Protein AF-A0A357WVB4-F1 (afdb_monomer)

Secondary structure (DSSP, 8-state):
---SS-TT----SSHHHHHHHHHHTTSPPHHHHTTT---HHHHHHHHHHHHHHHHHHHHHHH-GGGS-S--GGGHHHHHHHHHHT----GGGHHHHHHHHHHGGGGTEEEETTTTEEEETTSTTHHHHHHHHHHHHHHTT--HHHHGGGT-GGGGSSS----HHHHHTTS-HHHHHHHHHHHHHHHHTTPEEEEEETTEEEEEETTEEEEEEEETTEEEEEE--SSSSSPPTTHHHHHHHHHHTSTTHHHHHHHHHHHBPB--SSTTTS-GGG--EEEEEETTEEEEEESSS-EE-S--TT-------HHHHHHHHHHHHHHHHHHHHHHH-

Nearest PDB structures (foldseek):
  2jrb-assembly1_A  TM=5.621E-01  e=9.869E+00  Mus musculus
  7szc-assembly2_C  TM=2.388E-01  e=6.358E+00  Homo sapiens
  4kjs-assembly1_A  TM=2.125E-01  e=8.950E+00  Bacillus subtilis subsp. subtilis str. 168

Radius of gyration: 22.36 Å; Cα contacts (8 Å, |Δi|>4): 446; chains: 1; bounding box: 52×46×63 Å

Structure (mmCIF, N/CA/C/O backbone):
data_AF-A0A357WVB4-F1
#
_entry.id   AF-A0A357WVB4-F1
#
loop_
_atom_site.group_PDB
_atom_site.id
_atom_site.type_symbol
_atom_site.label_atom_id
_atom_site.label_alt_id
_atom_site.label_comp_id
_atom_site.label_asym_id
_atom_site.label_entity_id
_atom_site.label_seq_id
_atom_site.pdbx_PDB_ins_code
_atom_site.Cartn_x
_atom_site.Cartn_y
_atom_site.Cartn_z
_atom_site.occupancy
_atom_site.B_iso_or_equiv
_atom_site.auth_seq_id
_atom_site.auth_comp_id
_atom_site.auth_asym_id
_atom_site.auth_atom_id
_atom_site.pdbx_PDB_model_num
ATOM 1 N N . MET A 1 1 ? 6.178 -21.554 -13.253 1.00 38.31 1 MET A N 1
ATOM 2 C CA . MET A 1 1 ? 7.164 -20.483 -13.004 1.00 38.31 1 MET A CA 1
ATOM 3 C C . MET A 1 1 ? 7.342 -20.348 -11.505 1.00 38.31 1 MET A C 1
ATOM 5 O O . MET A 1 1 ? 6.345 -20.208 -10.808 1.00 38.31 1 MET A O 1
ATOM 9 N N . THR A 1 2 ? 8.568 -20.462 -10.999 1.00 44.03 2 THR A N 1
ATOM 10 C CA . THR A 1 2 ? 8.867 -20.201 -9.584 1.00 44.03 2 THR A CA 1
ATOM 11 C C . THR A 1 2 ? 8.584 -18.727 -9.305 1.00 44.03 2 THR A C 1
ATOM 13 O O . THR A 1 2 ? 9.116 -17.865 -9.999 1.00 44.03 2 THR A O 1
ATOM 16 N N . MET A 1 3 ? 7.707 -18.433 -8.345 1.00 62.19 3 MET A N 1
ATOM 17 C CA . MET A 1 3 ? 7.386 -17.059 -7.961 1.00 62.19 3 MET A CA 1
ATOM 18 C C . MET A 1 3 ? 8.634 -16.446 -7.314 1.00 62.19 3 MET A C 1
ATOM 20 O O . MET A 1 3 ? 8.988 -16.818 -6.198 1.00 62.19 3 MET A O 1
ATOM 24 N N . LEU A 1 4 ? 9.330 -15.560 -8.036 1.00 79.56 4 LEU A N 1
ATOM 25 C CA . LEU A 1 4 ? 10.614 -14.996 -7.601 1.00 79.56 4 LEU A CA 1
ATOM 26 C C . LEU A 1 4 ? 10.508 -14.279 -6.246 1.00 79.56 4 LEU A C 1
ATOM 28 O O . LEU A 1 4 ? 11.410 -14.362 -5.420 1.00 79.56 4 LEU A O 1
ATOM 32 N N . PHE A 1 5 ? 9.373 -13.624 -6.001 1.00 90.12 5 PHE A N 1
ATOM 33 C CA . PHE A 1 5 ? 9.084 -12.907 -4.764 1.00 90.12 5 PHE A CA 1
ATOM 34 C C . PHE A 1 5 ? 8.017 -13.648 -3.957 1.00 90.12 5 PHE A C 1
ATOM 36 O O . PHE A 1 5 ? 6.832 -13.340 -4.047 1.00 90.12 5 PHE A O 1
ATOM 43 N N . ASN A 1 6 ? 8.433 -14.650 -3.181 1.00 91.56 6 ASN A N 1
ATOM 44 C CA . ASN A 1 6 ? 7.537 -15.410 -2.309 1.00 91.56 6 ASN A CA 1
ATOM 45 C C . ASN A 1 6 ? 7.135 -14.571 -1.075 1.00 91.56 6 ASN A C 1
ATOM 47 O O . ASN A 1 6 ? 8.009 -14.310 -0.249 1.00 91.56 6 ASN A O 1
ATOM 51 N N . PRO A 1 7 ? 5.853 -14.207 -0.866 1.00 91.19 7 PRO A N 1
ATOM 52 C CA . PRO A 1 7 ? 5.424 -13.412 0.294 1.00 91.19 7 PRO A CA 1
ATOM 53 C C . PRO A 1 7 ? 5.718 -14.046 1.663 1.00 91.19 7 PRO A C 1
ATOM 55 O O . PRO A 1 7 ? 5.715 -13.346 2.672 1.00 91.19 7 PRO A O 1
ATOM 58 N N . ASN A 1 8 ? 5.989 -15.353 1.708 1.00 91.56 8 ASN A N 1
ATOM 59 C CA . ASN A 1 8 ? 6.340 -16.086 2.926 1.00 91.56 8 ASN A CA 1
ATOM 60 C C . ASN A 1 8 ? 7.850 -16.179 3.188 1.00 91.56 8 ASN A C 1
ATOM 62 O O . ASN A 1 8 ? 8.263 -16.845 4.135 1.00 91.56 8 ASN A O 1
ATOM 66 N N . GLN A 1 9 ? 8.691 -15.564 2.357 1.00 91.31 9 GLN A N 1
ATOM 67 C CA . GLN A 1 9 ? 10.134 -15.584 2.564 1.00 91.31 9 GLN A CA 1
ATOM 68 C C . GLN A 1 9 ? 10.530 -14.793 3.819 1.00 91.31 9 GLN A C 1
ATOM 70 O O . GLN A 1 9 ? 10.181 -13.623 3.973 1.00 91.31 9 GLN A O 1
ATOM 75 N N . THR A 1 10 ? 11.304 -15.430 4.697 1.00 88.62 10 THR A N 1
ATOM 76 C CA . THR A 1 10 ? 11.779 -14.844 5.963 1.00 88.62 10 THR A CA 1
ATOM 77 C C . THR A 1 10 ? 13.290 -14.644 6.018 1.00 88.62 10 THR A C 1
ATOM 79 O O . THR A 1 10 ? 13.768 -13.864 6.838 1.00 88.62 10 THR A O 1
ATOM 82 N N . GLU A 1 11 ? 14.043 -15.332 5.162 1.00 90.81 11 GLU A N 1
ATOM 83 C CA . GLU A 1 11 ? 15.504 -15.284 5.120 1.00 90.81 11 GLU A CA 1
ATOM 84 C C . GLU A 1 11 ? 15.983 -14.477 3.913 1.00 90.81 11 GLU A C 1
ATOM 86 O O . GLU A 1 11 ? 15.465 -14.623 2.804 1.00 90.81 11 GLU A O 1
ATOM 91 N N . PHE A 1 12 ? 16.977 -13.616 4.135 1.00 90.38 12 PHE A N 1
ATOM 92 C CA . PHE A 1 12 ? 17.549 -12.741 3.114 1.00 90.38 12 PHE A CA 1
ATOM 93 C C . PHE A 1 12 ? 19.063 -12.679 3.281 1.00 90.38 12 PHE A C 1
ATOM 95 O O . PHE A 1 12 ? 19.563 -12.594 4.403 1.00 90.38 12 PHE A O 1
ATOM 102 N N . THR A 1 13 ? 19.790 -12.671 2.166 1.00 91.44 13 THR A N 1
ATOM 103 C CA . THR A 1 13 ? 21.257 -12.556 2.160 1.00 91.44 13 THR A CA 1
ATOM 104 C C . THR A 1 13 ? 21.728 -11.153 2.542 1.00 91.44 13 THR A C 1
ATOM 106 O O . THR A 1 13 ? 22.848 -10.979 3.018 1.00 91.44 13 THR A O 1
ATOM 109 N N . SER A 1 14 ? 20.875 -10.140 2.358 1.00 89.56 14 SER A N 1
ATOM 110 C CA . SER A 1 14 ? 21.136 -8.755 2.743 1.00 89.56 14 SER A CA 1
ATOM 111 C C . SER A 1 14 ? 19.844 -7.952 2.931 1.00 89.56 14 SER A C 1
ATOM 113 O O . SER A 1 14 ? 18.767 -8.325 2.456 1.00 89.56 14 SER A O 1
ATOM 115 N N . ASP A 1 15 ? 19.956 -6.788 3.575 1.00 87.00 15 ASP A N 1
ATOM 116 C CA . ASP A 1 15 ? 18.853 -5.825 3.674 1.00 87.00 15 ASP A CA 1
ATOM 117 C C . ASP A 1 15 ? 1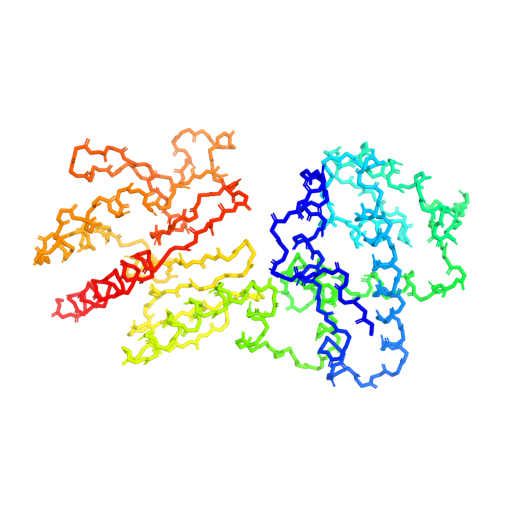8.405 -5.288 2.307 1.00 87.00 15 ASP A C 1
ATOM 119 O O . ASP A 1 15 ? 17.223 -4.992 2.118 1.00 87.00 15 ASP A O 1
ATOM 123 N N . VAL A 1 16 ? 19.331 -5.193 1.348 1.00 87.62 16 VAL A N 1
ATOM 124 C CA . VAL A 1 16 ? 19.041 -4.785 -0.032 1.00 87.62 16 VAL A CA 1
ATOM 125 C C . VAL A 1 16 ? 18.134 -5.816 -0.697 1.00 87.62 16 VAL A C 1
ATOM 127 O O . VAL A 1 16 ? 17.070 -5.448 -1.199 1.00 87.62 16 VAL A O 1
ATOM 130 N N . GLN A 1 17 ? 18.484 -7.105 -0.605 1.00 89.81 17 GLN A N 1
ATOM 131 C CA . GLN A 1 17 ? 17.659 -8.192 -1.137 1.00 89.81 17 GLN A CA 1
ATOM 132 C C . GLN A 1 17 ? 16.255 -8.181 -0.522 1.00 89.81 17 GLN A C 1
ATOM 134 O O . GLN A 1 17 ? 15.261 -8.266 -1.242 1.00 89.81 17 GLN A O 1
ATOM 139 N N . ARG A 1 18 ? 16.160 -7.996 0.802 1.00 88.44 18 ARG A N 1
ATOM 140 C CA . ARG A 1 18 ? 14.878 -7.878 1.512 1.00 88.44 18 ARG A CA 1
ATOM 141 C C . ARG A 1 18 ? 14.031 -6.709 1.003 1.00 88.44 18 ARG A C 1
ATOM 143 O O . ARG A 1 18 ? 12.820 -6.847 0.860 1.00 88.44 18 ARG A O 1
ATOM 150 N N . ILE A 1 19 ? 14.638 -5.550 0.749 1.00 86.94 19 ILE A N 1
ATOM 151 C CA . ILE A 1 19 ? 13.934 -4.365 0.232 1.00 86.94 19 ILE A CA 1
ATOM 152 C C . ILE A 1 19 ? 13.408 -4.614 -1.189 1.00 86.94 19 ILE A C 1
ATOM 154 O O . ILE A 1 19 ? 12.258 -4.276 -1.476 1.00 86.94 19 ILE A O 1
ATOM 158 N N . ILE A 1 20 ? 14.213 -5.241 -2.052 1.00 89.06 20 ILE A N 1
ATOM 159 C CA . ILE A 1 20 ? 13.812 -5.604 -3.420 1.00 89.06 20 ILE A CA 1
ATOM 160 C C . ILE A 1 20 ? 12.673 -6.618 -3.389 1.00 89.06 20 ILE A C 1
ATOM 162 O O . ILE A 1 20 ? 11.666 -6.411 -4.058 1.00 89.06 20 ILE A O 1
ATOM 166 N N . TRP A 1 21 ? 12.791 -7.656 -2.560 1.00 90.19 21 TRP A N 1
ATOM 167 C CA . TRP A 1 21 ? 11.723 -8.623 -2.325 1.00 90.19 21 TRP A CA 1
ATOM 168 C C . TRP A 1 21 ? 10.427 -7.949 -1.878 1.00 90.19 21 TRP A C 1
ATOM 170 O O . TRP A 1 21 ? 9.375 -8.197 -2.459 1.00 90.19 21 TRP A O 1
ATOM 180 N N . GLN A 1 22 ? 10.504 -7.047 -0.895 1.00 86.75 22 GLN A N 1
ATOM 181 C CA . GLN A 1 22 ? 9.335 -6.342 -0.376 1.00 86.75 22 GLN A CA 1
ATOM 182 C C . GLN A 1 22 ? 8.635 -5.530 -1.470 1.00 86.75 22 GLN A C 1
ATOM 184 O O . GLN A 1 22 ? 7.414 -5.446 -1.484 1.00 86.75 22 GLN A O 1
ATOM 189 N N . PHE A 1 23 ? 9.388 -4.925 -2.384 1.00 86.94 23 PHE A N 1
ATOM 190 C CA . PHE A 1 23 ? 8.812 -4.247 -3.541 1.00 86.94 23 PHE A CA 1
ATOM 191 C C . PHE A 1 23 ? 8.232 -5.235 -4.556 1.00 86.94 23 PHE A C 1
ATOM 193 O O . PHE A 1 23 ? 7.105 -5.058 -5.014 1.00 86.94 23 PHE A O 1
ATOM 200 N N . GLY A 1 24 ? 8.970 -6.302 -4.855 1.00 89.94 24 GLY A N 1
ATOM 201 C CA . GLY A 1 24 ? 8.581 -7.348 -5.791 1.00 89.94 24 GLY A CA 1
ATOM 202 C C . GLY A 1 24 ? 7.265 -8.036 -5.425 1.00 89.94 24 GLY A C 1
ATOM 203 O O . GLY A 1 24 ? 6.425 -8.242 -6.297 1.00 89.94 24 GLY A O 1
ATOM 204 N N . THR A 1 25 ? 7.012 -8.300 -4.137 1.00 90.19 25 THR A N 1
ATOM 205 C CA . THR A 1 25 ? 5.729 -8.873 -3.677 1.00 90.19 25 THR A CA 1
ATOM 206 C C . THR A 1 25 ? 4.533 -7.951 -3.924 1.00 90.19 25 THR A C 1
ATOM 208 O O . THR A 1 25 ? 3.396 -8.416 -3.949 1.00 90.19 25 THR A O 1
ATOM 211 N N . HIS A 1 26 ? 4.769 -6.647 -4.106 1.00 89.19 26 HIS A N 1
ATOM 212 C CA . HIS A 1 26 ? 3.733 -5.642 -4.346 1.00 89.19 26 HIS A CA 1
ATOM 213 C C . HIS A 1 26 ? 3.418 -5.422 -5.825 1.00 89.19 26 HIS A C 1
ATOM 215 O O . HIS A 1 26 ? 2.443 -4.720 -6.112 1.00 89.19 26 HIS A O 1
ATOM 221 N N . ILE A 1 27 ? 4.204 -6.008 -6.731 1.00 90.94 27 ILE A N 1
ATOM 222 C CA . ILE A 1 27 ? 3.935 -5.987 -8.165 1.00 90.94 27 ILE A CA 1
ATOM 223 C C . ILE A 1 27 ? 2.657 -6.781 -8.454 1.00 90.94 27 ILE A C 1
ATOM 225 O O . ILE A 1 27 ? 2.469 -7.900 -7.972 1.00 90.94 27 ILE A O 1
ATOM 229 N N . VAL A 1 28 ? 1.753 -6.192 -9.234 1.00 91.75 28 VAL A N 1
ATOM 230 C CA . VAL A 1 28 ? 0.501 -6.832 -9.641 1.00 91.75 28 VAL A CA 1
ATOM 231 C C . VAL A 1 28 ? 0.759 -7.696 -10.873 1.00 91.75 28 VAL A C 1
ATOM 233 O O . VAL A 1 28 ? 1.244 -7.169 -11.873 1.00 91.75 28 VAL A O 1
ATOM 236 N N . PRO A 1 29 ? 0.424 -8.998 -10.839 1.00 92.38 29 PRO A N 1
ATOM 237 C CA . PRO A 1 29 ? 0.573 -9.868 -11.999 1.00 92.38 29 PRO A CA 1
ATOM 238 C C . PRO A 1 29 ? -0.264 -9.389 -13.198 1.00 92.38 29 PRO A C 1
ATOM 240 O O . PRO A 1 29 ? -1.370 -8.874 -12.976 1.00 92.38 29 PRO A O 1
ATOM 243 N N . PRO A 1 30 ? 0.199 -9.586 -14.446 1.00 94.19 30 PRO A N 1
ATOM 244 C CA . PRO A 1 30 ? -0.513 -9.152 -15.647 1.00 94.19 30 PRO A CA 1
ATOM 245 C C . PRO A 1 30 ? -1.928 -9.715 -15.765 1.00 94.19 30 PRO A C 1
ATOM 247 O O . PRO A 1 30 ? -2.834 -9.015 -16.213 1.00 94.19 30 PRO A O 1
ATOM 250 N N . GLU A 1 31 ? -2.156 -10.942 -15.290 1.00 93.81 31 GLU A N 1
ATOM 251 C CA . GLU A 1 31 ? -3.475 -11.588 -15.306 1.00 93.81 31 GLU A CA 1
ATOM 252 C C . GLU A 1 31 ? -4.511 -10.799 -14.498 1.00 93.81 31 GLU A C 1
ATOM 254 O O . GLU A 1 31 ? -5.707 -10.884 -14.765 1.00 93.81 31 GLU A O 1
ATOM 259 N N . VAL A 1 32 ? -4.054 -10.017 -13.515 1.00 93.06 32 VAL A N 1
ATOM 260 C CA . VAL A 1 32 ? -4.895 -9.137 -12.701 1.00 93.06 32 VAL A CA 1
ATOM 261 C C . VAL A 1 32 ? -4.867 -7.709 -13.236 1.00 93.06 32 VAL A C 1
ATOM 263 O O . VAL A 1 32 ? -5.920 -7.091 -13.394 1.00 93.06 32 VAL A O 1
ATOM 266 N N . SER A 1 33 ? -3.678 -7.151 -13.480 1.00 93.75 33 SER A N 1
ATOM 267 C CA . SER A 1 33 ? -3.535 -5.734 -13.836 1.00 93.75 33 SER A CA 1
ATOM 268 C C . SER A 1 33 ? -4.059 -5.411 -15.237 1.00 93.75 33 SER A C 1
ATOM 270 O O . SER A 1 33 ? -4.462 -4.273 -15.480 1.00 93.75 33 SER A O 1
ATOM 272 N N . LEU A 1 34 ? -4.114 -6.402 -16.131 1.00 95.31 34 LEU A N 1
ATOM 273 C CA . LEU A 1 34 ? -4.630 -6.274 -17.495 1.00 95.31 34 LEU A CA 1
ATOM 274 C C . LEU A 1 34 ? -5.990 -6.949 -17.698 1.00 95.31 34 LEU A C 1
ATOM 276 O O . LEU A 1 34 ? -6.462 -6.987 -18.830 1.00 95.31 34 LEU A O 1
ATOM 280 N N . ALA A 1 35 ? -6.639 -7.478 -16.654 1.00 94.06 35 ALA A N 1
ATOM 281 C CA . ALA A 1 35 ? -7.890 -8.236 -16.795 1.00 94.06 35 ALA A CA 1
ATOM 282 C C . ALA A 1 35 ? -8.981 -7.471 -17.573 1.00 94.06 35 ALA A C 1
ATOM 284 O O . ALA A 1 35 ? -9.666 -8.055 -18.406 1.00 94.06 35 ALA A O 1
ATOM 285 N N . ASP A 1 36 ? -9.072 -6.157 -17.344 1.00 94.56 36 ASP A N 1
ATOM 286 C CA . ASP A 1 36 ? -10.081 -5.264 -17.930 1.00 94.56 36 ASP A CA 1
ATOM 287 C C . ASP A 1 36 ? -9.487 -4.267 -18.957 1.00 94.56 36 ASP A C 1
ATOM 289 O O . ASP A 1 36 ? -10.080 -3.221 -19.237 1.00 94.56 36 ASP A O 1
ATOM 293 N N . VAL A 1 37 ? -8.283 -4.535 -19.479 1.00 94.94 37 VAL A N 1
ATOM 294 C CA . VAL A 1 37 ? -7.648 -3.723 -20.535 1.00 94.94 37 VAL A CA 1
ATOM 295 C C . VAL A 1 37 ? -7.889 -4.406 -21.878 1.00 94.94 37 VAL A C 1
ATOM 297 O O . VAL A 1 37 ? -7.315 -5.459 -22.139 1.00 94.94 37 VAL A O 1
ATOM 300 N N . GLU A 1 38 ? -8.755 -3.827 -22.709 1.00 93.31 38 GLU A N 1
ATOM 301 C CA . GLU A 1 38 ? -9.223 -4.455 -23.956 1.00 93.31 38 GLU A CA 1
ATOM 302 C C . GLU A 1 38 ? -8.274 -4.235 -25.144 1.00 93.31 38 GLU A C 1
ATOM 304 O O . GLU A 1 38 ? -8.093 -5.135 -25.955 1.00 93.31 38 GLU A O 1
ATOM 309 N N . ASP A 1 39 ? -7.660 -3.055 -25.241 1.00 96.06 39 ASP A N 1
ATOM 310 C CA . ASP A 1 39 ? -6.826 -2.658 -26.380 1.00 96.06 39 ASP A CA 1
ATOM 311 C C . ASP A 1 39 ? -5.516 -3.462 -26.446 1.00 96.06 39 ASP A C 1
ATOM 313 O O . ASP A 1 39 ? -4.688 -3.377 -25.538 1.00 96.06 39 ASP A O 1
ATOM 317 N N . GLU A 1 40 ? -5.329 -4.243 -27.513 1.00 96.81 40 GLU A N 1
ATOM 318 C CA . GLU A 1 40 ? -4.207 -5.183 -27.657 1.00 96.81 40 GLU A CA 1
ATOM 319 C C . GLU A 1 40 ? -2.841 -4.491 -27.652 1.00 96.81 40 GLU A C 1
ATOM 321 O O . GLU A 1 40 ? -1.917 -4.973 -26.999 1.00 96.81 40 GLU A O 1
ATOM 326 N N . GLU A 1 41 ? -2.721 -3.337 -28.310 1.00 97.31 41 GLU A N 1
ATOM 327 C CA . GLU A 1 41 ? -1.477 -2.564 -28.328 1.00 97.31 41 GLU A CA 1
ATOM 328 C C . GLU A 1 41 ? -1.136 -2.034 -26.929 1.00 97.31 41 GLU A C 1
ATOM 330 O O . GLU A 1 41 ? -0.001 -2.154 -26.465 1.00 97.31 41 GLU A O 1
ATOM 335 N N . THR A 1 42 ? -2.138 -1.537 -26.198 1.00 97.44 42 THR A N 1
ATOM 336 C CA . THR A 1 42 ? -1.969 -1.119 -24.804 1.00 97.44 42 THR A CA 1
ATOM 337 C C . THR A 1 42 ? -1.567 -2.276 -23.905 1.00 97.44 42 THR A C 1
ATOM 339 O O . THR A 1 42 ? -0.706 -2.103 -23.037 1.00 97.44 42 THR A O 1
ATOM 342 N N . ARG A 1 43 ? -2.165 -3.459 -24.090 1.00 97.88 43 ARG A N 1
ATOM 343 C CA . ARG A 1 43 ? -1.778 -4.664 -23.344 1.00 97.88 43 ARG A CA 1
ATOM 344 C C . ARG A 1 43 ? -0.321 -5.020 -23.613 1.00 97.88 43 ARG A C 1
ATOM 346 O O . ARG A 1 43 ? 0.409 -5.252 -22.654 1.00 97.88 43 ARG A O 1
ATOM 353 N N . GLU A 1 44 ? 0.099 -5.006 -24.874 1.00 98.19 44 GLU A N 1
ATOM 354 C CA . GLU A 1 44 ? 1.481 -5.280 -25.278 1.00 98.19 44 GLU A CA 1
ATOM 355 C C . GLU A 1 44 ? 2.455 -4.255 -24.681 1.00 98.19 44 GLU A C 1
ATOM 357 O O . GLU A 1 44 ? 3.437 -4.628 -24.040 1.00 98.19 44 GLU A O 1
ATOM 362 N N . GLY A 1 45 ? 2.141 -2.959 -24.764 1.00 97.69 45 GLY A N 1
ATOM 363 C CA . GLY A 1 45 ? 2.941 -1.907 -24.135 1.00 97.69 45 GLY A CA 1
ATOM 364 C C . GLY A 1 45 ? 3.081 -2.097 -22.620 1.00 97.69 45 GLY A C 1
ATOM 365 O O . GLY A 1 45 ? 4.173 -1.959 -22.067 1.00 97.69 45 GLY A O 1
ATOM 366 N N . CYS A 1 46 ? 2.001 -2.484 -21.937 1.00 97.06 46 CYS A N 1
ATOM 367 C CA . CYS A 1 46 ? 2.036 -2.793 -20.507 1.00 97.06 46 CYS A CA 1
ATOM 368 C C . CYS A 1 46 ? 2.851 -4.056 -20.191 1.00 97.06 46 CYS A C 1
ATOM 370 O O . CYS A 1 46 ? 3.587 -4.066 -19.203 1.00 97.06 46 CYS A O 1
ATOM 372 N N . MET A 1 47 ? 2.757 -5.097 -21.023 1.00 97.88 47 MET A N 1
ATOM 373 C CA . MET A 1 47 ? 3.563 -6.313 -20.885 1.00 97.88 47 MET A CA 1
ATOM 374 C C . MET A 1 47 ? 5.056 -6.0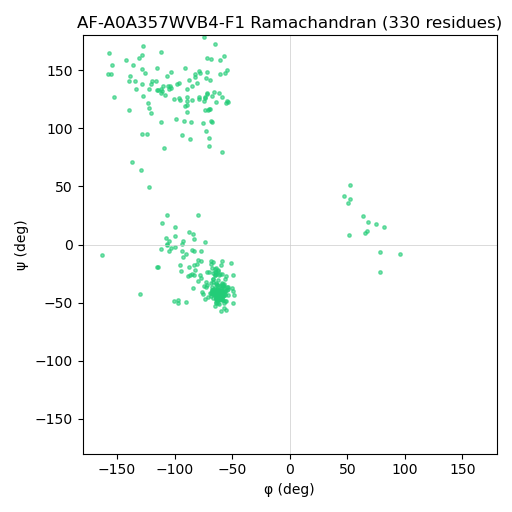15 -21.026 1.00 97.88 47 MET A C 1
ATOM 376 O O . MET A 1 47 ? 5.834 -6.432 -20.175 1.00 97.88 47 MET A O 1
ATOM 380 N N . GLN A 1 48 ? 5.457 -5.191 -21.995 1.00 97.81 48 GLN A N 1
ATOM 381 C CA . GLN A 1 48 ? 6.858 -4.783 -22.143 1.00 97.81 48 GLN A CA 1
ATOM 382 C C . GLN A 1 48 ? 7.376 -3.994 -20.929 1.00 97.81 48 GLN A C 1
ATOM 384 O O . GLN A 1 48 ? 8.505 -4.207 -20.483 1.00 97.81 48 GLN A O 1
ATOM 389 N N . ILE A 1 49 ? 6.548 -3.115 -20.342 1.00 96.31 49 ILE A N 1
ATOM 390 C CA . ILE A 1 49 ? 6.879 -2.433 -19.077 1.00 96.31 49 ILE A CA 1
ATOM 391 C C . ILE A 1 49 ? 7.060 -3.447 -17.948 1.00 96.31 49 ILE A C 1
ATOM 393 O O . ILE A 1 49 ? 8.011 -3.332 -17.165 1.00 96.31 49 ILE A O 1
ATOM 397 N N . TYR A 1 50 ? 6.144 -4.412 -17.851 1.00 95.69 50 TYR A N 1
ATOM 398 C CA . TYR A 1 50 ? 6.176 -5.460 -16.841 1.00 95.69 50 TYR A CA 1
ATOM 399 C C . TYR A 1 50 ? 7.452 -6.291 -16.942 1.00 95.69 50 TYR A C 1
ATOM 401 O O . TYR A 1 50 ? 8.228 -6.326 -15.987 1.00 95.69 50 TYR A O 1
ATOM 409 N N . ASP A 1 51 ? 7.704 -6.882 -18.107 1.00 96.00 51 ASP A N 1
ATOM 410 C CA . ASP A 1 51 ? 8.821 -7.791 -18.347 1.00 96.00 51 ASP A CA 1
ATOM 411 C C . ASP A 1 51 ? 10.162 -7.086 -18.138 1.00 96.00 51 ASP A C 1
ATOM 413 O O . ASP A 1 51 ? 11.002 -7.573 -17.380 1.00 96.00 51 ASP A O 1
ATOM 417 N N . CYS A 1 52 ? 10.327 -5.878 -18.692 1.00 96.31 52 CYS A N 1
ATOM 418 C CA . CYS A 1 52 ? 11.536 -5.084 -18.488 1.00 96.31 52 CYS A CA 1
ATOM 419 C C . CYS A 1 52 ? 11.770 -4.756 -17.007 1.00 96.31 52 CYS A C 1
ATOM 421 O O . CYS A 1 52 ? 12.900 -4.824 -16.518 1.00 96.31 52 CYS A O 1
ATOM 423 N N . THR A 1 53 ? 10.718 -4.372 -16.277 1.00 93.69 53 THR A N 1
ATOM 424 C CA . THR A 1 53 ? 10.851 -4.040 -14.853 1.00 93.69 53 THR A CA 1
ATOM 425 C C . THR A 1 53 ? 11.173 -5.288 -14.035 1.00 93.69 53 THR A C 1
ATOM 427 O O . THR A 1 53 ? 12.031 -5.234 -13.154 1.00 93.69 53 THR A O 1
ATOM 430 N N . MET A 1 54 ? 10.521 -6.414 -14.327 1.00 93.50 54 MET A N 1
ATOM 431 C CA . MET A 1 54 ? 10.740 -7.682 -13.632 1.00 93.50 54 MET A CA 1
ATOM 432 C C . MET A 1 54 ? 12.128 -8.262 -13.899 1.00 93.50 54 MET A C 1
ATOM 434 O O . MET A 1 54 ? 12.731 -8.791 -12.970 1.00 93.50 54 MET A O 1
ATOM 438 N N . GLU A 1 55 ? 12.667 -8.112 -15.110 1.00 94.38 55 GLU A N 1
ATOM 439 C CA . GLU A 1 55 ? 14.043 -8.493 -15.449 1.00 94.38 55 GLU A CA 1
ATOM 440 C C . GLU A 1 55 ? 15.062 -7.718 -14.605 1.00 94.38 55 GLU A C 1
ATOM 442 O O . GLU A 1 55 ? 15.940 -8.319 -13.985 1.00 94.38 55 GLU A O 1
ATOM 447 N N . ILE A 1 56 ? 14.890 -6.396 -14.491 1.00 93.62 56 ILE A N 1
ATOM 448 C CA . ILE A 1 56 ? 15.750 -5.549 -13.652 1.00 93.62 56 ILE A CA 1
ATOM 449 C C . ILE A 1 56 ? 15.615 -5.932 -12.176 1.00 93.62 56 ILE A C 1
ATOM 451 O O . ILE A 1 56 ? 16.617 -6.091 -11.483 1.00 93.62 56 ILE A O 1
ATOM 455 N N . LEU A 1 57 ? 14.388 -6.100 -11.672 1.00 92.25 57 LEU A N 1
ATOM 456 C CA . LEU A 1 57 ? 14.167 -6.492 -10.277 1.00 92.25 57 LEU A CA 1
ATOM 457 C C . LEU A 1 57 ? 14.734 -7.879 -9.969 1.00 92.25 57 LEU A C 1
ATOM 459 O O . LEU A 1 57 ? 15.208 -8.100 -8.855 1.00 92.25 57 LEU A O 1
ATOM 463 N N . ALA A 1 58 ? 14.686 -8.801 -10.929 1.00 93.19 58 ALA A N 1
ATOM 464 C CA . ALA A 1 58 ? 15.241 -10.133 -10.771 1.00 93.19 58 ALA A CA 1
ATOM 465 C C . ALA A 1 58 ? 16.764 -10.114 -10.689 1.00 93.19 58 ALA A C 1
ATOM 467 O O . ALA A 1 58 ? 17.328 -10.744 -9.795 1.00 93.19 58 ALA A O 1
ATOM 468 N N . ASP A 1 59 ? 17.416 -9.343 -11.558 1.00 93.12 59 ASP A N 1
ATOM 469 C CA . ASP A 1 59 ? 18.859 -9.117 -11.485 1.00 93.12 59 ASP A CA 1
ATOM 470 C C . ASP A 1 59 ? 19.249 -8.479 -10.143 1.00 93.12 59 ASP A C 1
ATOM 472 O O . ASP A 1 59 ? 20.104 -9.002 -9.430 1.00 93.12 59 ASP A O 1
ATOM 476 N N . MET A 1 60 ? 18.524 -7.436 -9.720 1.00 91.75 60 MET A N 1
ATOM 477 C CA . MET A 1 60 ? 18.722 -6.800 -8.413 1.00 91.75 60 MET A CA 1
ATOM 478 C C . MET A 1 60 ? 18.592 -7.778 -7.244 1.00 91.75 60 MET A C 1
ATOM 480 O O . MET A 1 60 ? 19.363 -7.713 -6.286 1.00 91.75 60 MET A O 1
ATOM 484 N N . TYR A 1 61 ? 17.598 -8.662 -7.293 1.00 91.88 61 TYR A N 1
ATOM 485 C CA . TYR A 1 61 ? 17.324 -9.622 -6.229 1.00 91.88 61 TYR A CA 1
ATOM 486 C C . TYR A 1 61 ? 18.371 -10.744 -6.148 1.00 91.88 61 TYR A C 1
ATOM 488 O O . TYR A 1 61 ? 18.689 -11.204 -5.045 1.00 91.88 61 TYR A O 1
ATOM 496 N N . ASN A 1 62 ? 18.900 -11.172 -7.297 1.00 92.56 62 ASN A N 1
ATOM 497 C CA . ASN A 1 62 ? 19.898 -12.239 -7.400 1.00 92.56 62 ASN A CA 1
ATOM 498 C C . ASN A 1 62 ? 21.331 -11.746 -7.161 1.00 92.56 62 ASN A C 1
ATOM 500 O O . ASN A 1 62 ? 22.154 -12.527 -6.688 1.00 92.56 62 ASN A O 1
ATOM 504 N N . HIS A 1 63 ? 21.601 -10.466 -7.427 1.00 91.44 63 HIS A N 1
ATOM 505 C CA . HIS A 1 63 ? 22.913 -9.829 -7.270 1.00 91.44 63 HIS A CA 1
ATOM 506 C C . HIS A 1 63 ? 22.865 -8.616 -6.324 1.00 91.44 63 HIS A C 1
ATOM 508 O O . HIS A 1 63 ? 23.328 -7.529 -6.682 1.00 91.44 63 HIS A O 1
ATOM 514 N N . PRO A 1 64 ? 22.275 -8.731 -5.115 1.00 89.94 64 PRO A N 1
ATOM 515 C CA . PRO A 1 64 ? 22.009 -7.585 -4.247 1.00 89.94 64 PRO A CA 1
ATOM 516 C C . PRO A 1 64 ? 23.279 -6.852 -3.794 1.00 89.94 64 PRO A C 1
ATOM 518 O O . PRO A 1 64 ? 23.196 -5.686 -3.431 1.00 89.94 64 PRO A O 1
ATOM 521 N N . GLU A 1 65 ? 24.445 -7.497 -3.817 1.00 89.81 65 GLU A N 1
ATOM 522 C CA . GLU A 1 65 ? 25.761 -6.905 -3.551 1.00 89.81 65 GLU A CA 1
ATOM 523 C C . GLU A 1 65 ? 26.179 -5.856 -4.584 1.00 89.81 65 GLU A C 1
ATOM 525 O O . GLU A 1 65 ? 26.945 -4.941 -4.269 1.00 89.81 65 GLU A O 1
ATOM 530 N N . GLU A 1 66 ? 25.663 -5.961 -5.809 1.00 87.69 66 GLU A N 1
ATOM 531 C CA . GLU A 1 66 ? 25.934 -4.986 -6.856 1.00 87.69 66 GLU A CA 1
ATOM 532 C C . GLU A 1 66 ? 25.118 -3.707 -6.668 1.00 87.69 66 GLU A C 1
ATOM 534 O O . GLU A 1 66 ? 25.450 -2.685 -7.268 1.00 87.69 66 GLU A O 1
ATOM 539 N N . TYR A 1 67 ? 24.091 -3.728 -5.817 1.00 83.75 67 TYR A N 1
ATOM 540 C CA . TYR A 1 67 ? 23.169 -2.626 -5.579 1.00 83.75 67 TYR A CA 1
ATOM 541 C C . TYR A 1 67 ? 23.320 -2.122 -4.134 1.00 83.75 67 TYR A C 1
ATOM 543 O O . TYR A 1 67 ? 23.340 -2.891 -3.181 1.00 83.75 67 TYR A O 1
ATOM 551 N N . LYS A 1 68 ? 23.420 -0.807 -3.908 1.00 72.50 68 LYS A N 1
ATOM 552 C CA . LYS A 1 68 ? 23.367 -0.262 -2.531 1.00 72.50 68 LYS A CA 1
ATOM 553 C C . LYS A 1 68 ? 21.923 -0.301 -2.009 1.00 72.50 68 LYS A C 1
ATOM 555 O O . LYS A 1 68 ? 21.014 -0.683 -2.744 1.00 72.50 68 LYS A O 1
ATOM 560 N N . GLU A 1 69 ? 21.687 0.134 -0.760 1.00 63.53 69 GLU A N 1
ATOM 561 C CA . GLU A 1 69 ? 20.335 0.403 -0.225 1.00 63.53 69 GLU A CA 1
ATOM 562 C C . GLU A 1 69 ? 19.635 1.474 -1.085 1.00 63.53 69 GLU A C 1
ATOM 564 O O . GLU A 1 69 ? 19.618 2.671 -0.788 1.00 63.53 69 GLU A O 1
ATOM 569 N N . HIS A 1 70 ? 19.102 1.045 -2.219 1.00 63.19 70 HIS A N 1
ATOM 570 C CA . HIS A 1 70 ? 18.493 1.884 -3.224 1.00 63.19 70 HIS A CA 1
ATOM 571 C C . HIS A 1 70 ? 16.984 1.697 -3.154 1.00 63.19 70 HIS A C 1
ATOM 573 O O . HIS A 1 70 ? 16.499 0.596 -2.885 1.00 63.19 70 HIS A O 1
ATOM 579 N N . PRO A 1 71 ? 16.200 2.754 -3.397 1.00 59.47 71 PRO A N 1
ATOM 580 C CA . PRO A 1 71 ? 14.766 2.600 -3.499 1.00 59.47 71 PRO A CA 1
ATOM 581 C C . PRO A 1 71 ? 14.461 1.838 -4.794 1.00 59.47 71 PRO A C 1
ATOM 583 O O . PRO A 1 71 ? 14.281 2.449 -5.841 1.00 59.47 71 PRO A O 1
ATOM 586 N N . CYS A 1 72 ? 14.372 0.509 -4.721 1.00 59.41 72 CYS A N 1
ATOM 587 C CA . CYS A 1 72 ? 13.759 -0.349 -5.745 1.00 59.41 72 CYS A CA 1
ATOM 588 C C . CYS A 1 72 ? 12.365 0.172 -6.161 1.00 59.41 72 CYS A C 1
ATOM 590 O O . CYS A 1 72 ? 11.972 0.055 -7.315 1.00 59.41 72 CYS A O 1
ATOM 592 N N . TRP A 1 73 ? 11.697 0.898 -5.255 1.00 61.50 73 TRP A N 1
ATOM 593 C CA . TRP A 1 73 ? 10.509 1.730 -5.481 1.00 61.50 73 TRP A CA 1
ATOM 594 C C . TRP A 1 73 ? 10.622 2.737 -6.639 1.00 61.50 73 TRP A C 1
ATOM 596 O O . TRP A 1 73 ? 9.608 3.285 -7.066 1.00 61.50 73 TRP A O 1
ATOM 606 N N . SER A 1 74 ? 11.833 3.011 -7.127 1.00 74.19 74 SER A N 1
ATOM 607 C CA . SER A 1 74 ? 12.107 3.962 -8.199 1.00 74.19 74 SER A CA 1
ATOM 608 C C . SER A 1 74 ? 12.397 3.311 -9.551 1.00 74.19 74 SER A C 1
ATOM 610 O O . SER A 1 74 ? 12.565 4.078 -10.489 1.00 74.19 74 SER A O 1
ATOM 612 N N . VAL A 1 75 ? 12.460 1.975 -9.702 1.00 88.25 75 VAL A N 1
ATOM 613 C CA . VAL A 1 75 ? 12.857 1.341 -10.987 1.00 88.25 75 VAL A CA 1
ATOM 614 C C . VAL A 1 75 ? 11.982 1.829 -12.137 1.00 88.25 75 VAL A C 1
ATOM 616 O O . VAL A 1 75 ? 12.497 2.447 -13.063 1.00 88.25 75 VAL A O 1
ATOM 619 N N . GLY A 1 76 ? 10.657 1.679 -12.036 1.00 87.62 76 GLY A N 1
ATOM 620 C CA . GLY A 1 76 ? 9.748 2.203 -13.059 1.00 87.62 76 GLY A CA 1
ATOM 621 C C . GLY A 1 76 ? 9.901 3.716 -13.256 1.00 87.62 76 GLY A C 1
ATOM 622 O O . GLY A 1 76 ? 9.790 4.220 -14.367 1.00 87.62 76 GLY A O 1
ATOM 623 N N . GLY A 1 77 ? 10.183 4.464 -12.180 1.00 88.62 77 GLY A N 1
ATOM 624 C CA . GLY A 1 77 ? 10.274 5.926 -12.235 1.00 88.62 77 GLY A CA 1
ATOM 625 C C . GLY A 1 77 ? 11.538 6.375 -12.952 1.00 88.62 77 GLY A C 1
ATOM 626 O O . GLY A 1 77 ? 11.522 7.341 -13.703 1.00 88.62 77 GLY A O 1
ATOM 627 N N . TYR A 1 78 ? 12.630 5.648 -12.752 1.00 91.56 78 TYR A N 1
ATOM 628 C CA . TYR A 1 78 ? 13.889 5.864 -13.440 1.00 91.56 78 TYR A CA 1
ATOM 629 C C . TYR A 1 78 ? 13.841 5.378 -14.882 1.00 91.56 78 TYR A C 1
ATOM 631 O O . TYR A 1 78 ? 14.381 6.073 -15.733 1.00 91.56 78 TYR A O 1
ATOM 639 N N . LEU A 1 79 ? 13.143 4.277 -15.176 1.00 93.88 79 LEU A N 1
ATOM 640 C CA . LEU A 1 79 ? 12.847 3.889 -16.556 1.00 93.88 79 LEU A CA 1
ATOM 641 C C . LEU A 1 79 ? 12.075 4.995 -17.274 1.00 93.88 79 LEU A C 1
ATOM 643 O O . LEU A 1 79 ? 12.495 5.419 -18.344 1.00 93.88 79 LEU A O 1
ATOM 647 N N . LEU A 1 80 ? 11.021 5.537 -16.654 1.00 93.50 80 LEU A N 1
ATOM 648 C CA . LEU A 1 80 ? 10.277 6.672 -17.203 1.00 93.50 80 LEU A CA 1
ATOM 649 C C . LEU A 1 80 ? 11.190 7.871 -17.483 1.00 93.50 80 LEU A C 1
ATOM 651 O O . LEU A 1 80 ? 11.136 8.429 -18.575 1.00 93.50 80 LEU A O 1
ATOM 655 N N . LEU A 1 81 ? 12.044 8.267 -16.533 1.00 93.81 81 LEU A N 1
ATOM 656 C CA . LEU A 1 81 ? 12.995 9.361 -16.761 1.00 93.81 81 LEU A CA 1
ATOM 657 C C . LEU A 1 81 ? 13.973 9.041 -17.903 1.00 93.81 81 LEU A C 1
ATOM 659 O O . LEU A 1 81 ? 14.255 9.922 -18.709 1.00 93.81 81 LEU A O 1
ATOM 663 N N . ALA A 1 82 ? 14.452 7.800 -18.002 1.00 95.44 82 ALA A N 1
ATOM 664 C CA . ALA A 1 82 ? 15.410 7.387 -19.021 1.00 95.44 82 ALA A CA 1
ATOM 665 C C . ALA A 1 82 ? 14.797 7.441 -20.429 1.00 95.44 82 ALA A C 1
ATOM 667 O O . ALA A 1 82 ? 15.405 8.012 -21.333 1.00 95.44 82 ALA A O 1
ATOM 668 N N . VAL A 1 83 ? 13.576 6.925 -20.603 1.00 96.00 83 VAL A N 1
ATOM 669 C CA . VAL A 1 83 ? 12.895 6.892 -21.912 1.00 96.00 83 VAL A CA 1
ATOM 670 C C . VAL A 1 83 ? 12.247 8.224 -22.307 1.00 96.00 83 VAL A C 1
ATOM 672 O O . VAL A 1 83 ? 11.882 8.410 -23.461 1.00 96.00 83 VAL A O 1
ATOM 675 N N . SER A 1 84 ? 12.109 9.167 -21.368 1.00 93.88 84 SER A N 1
ATOM 676 C CA . SER A 1 84 ? 11.566 10.514 -21.629 1.00 93.88 84 SER A CA 1
ATOM 677 C C . SER A 1 84 ? 12.620 11.625 -21.658 1.00 93.88 84 SER A C 1
ATOM 679 O O . SER A 1 84 ? 12.284 12.779 -21.919 1.00 93.88 84 SER A O 1
ATOM 681 N N . GLY A 1 85 ? 13.885 11.320 -21.345 1.00 91.31 85 GLY A N 1
ATOM 682 C CA . GLY A 1 85 ? 14.931 12.337 -21.161 1.00 91.31 85 GLY A CA 1
ATOM 683 C C . GLY A 1 85 ? 14.714 13.214 -19.915 1.00 91.31 85 GLY A C 1
ATOM 684 O O . GLY A 1 85 ? 15.246 14.323 -19.807 1.00 91.31 85 GLY A O 1
ATOM 685 N N . GLY A 1 86 ? 13.904 12.739 -18.965 1.00 90.06 86 GLY A N 1
ATOM 686 C CA . GLY A 1 86 ? 13.578 13.430 -17.725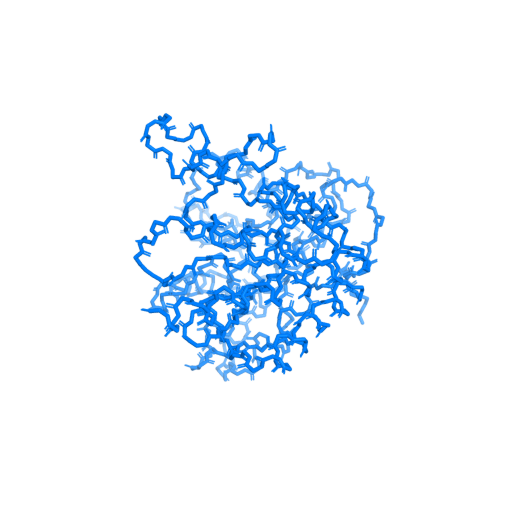 1.00 90.06 86 GLY A CA 1
ATOM 687 C C . GLY A 1 86 ? 14.764 13.535 -16.759 1.00 90.06 86 GLY A C 1
ATOM 688 O O . GLY A 1 86 ? 15.727 12.768 -16.801 1.00 90.06 86 GLY A O 1
ATOM 689 N N . LYS A 1 87 ? 14.681 14.489 -15.823 1.00 90.25 87 LYS A N 1
ATOM 690 C CA . LYS A 1 87 ? 15.700 14.692 -14.779 1.00 90.25 87 LYS A CA 1
ATOM 691 C C . LYS A 1 87 ? 15.167 14.302 -13.401 1.00 90.25 87 LYS A C 1
ATOM 693 O O . LYS A 1 87 ? 14.055 14.696 -13.045 1.00 90.25 87 LYS A O 1
ATOM 698 N N . PRO A 1 88 ? 15.957 13.590 -12.579 1.00 90.12 88 PRO A N 1
ATOM 699 C CA . PRO A 1 88 ? 15.545 13.239 -11.231 1.00 90.12 88 PRO A CA 1
ATOM 700 C C . PRO A 1 88 ? 15.555 14.472 -10.319 1.00 90.12 88 PRO A C 1
ATOM 702 O O . PRO A 1 88 ? 16.272 15.450 -10.544 1.00 90.12 88 PRO A O 1
ATOM 705 N N . MET A 1 89 ? 14.831 14.394 -9.201 1.00 87.06 89 MET A N 1
ATOM 706 C CA . MET A 1 89 ? 15.039 15.333 -8.091 1.00 87.06 89 MET A CA 1
ATOM 707 C C . MET A 1 89 ? 16.507 15.307 -7.632 1.00 87.06 89 MET A C 1
ATOM 709 O O . MET A 1 89 ? 17.118 14.241 -7.593 1.00 87.06 89 MET A O 1
ATOM 713 N N . LYS A 1 90 ? 17.049 16.441 -7.161 1.00 87.81 90 LYS A N 1
ATOM 714 C CA . LYS A 1 90 ? 18.459 16.559 -6.722 1.00 87.81 90 LYS A CA 1
ATOM 715 C C . LYS A 1 90 ? 18.908 15.449 -5.760 1.00 87.81 90 LYS A C 1
ATOM 717 O O . LYS A 1 90 ? 19.999 14.921 -5.905 1.00 87.81 90 LYS A O 1
ATOM 722 N N . LYS A 1 91 ? 18.058 15.047 -4.809 1.00 85.69 91 LYS A N 1
ATOM 723 C CA . LYS A 1 91 ? 18.366 13.971 -3.844 1.00 85.69 91 LYS A CA 1
ATOM 724 C C . LYS A 1 91 ? 18.501 12.569 -4.471 1.00 85.69 91 LYS A C 1
ATOM 726 O O . LYS A 1 91 ? 18.995 11.665 -3.814 1.00 85.69 91 LYS A O 1
ATOM 731 N N . HIS A 1 92 ? 18.046 12.391 -5.710 1.00 86.81 92 HIS A N 1
ATOM 732 C CA . HIS A 1 92 ? 18.112 11.145 -6.474 1.00 86.81 92 HIS A CA 1
ATOM 733 C C . HIS A 1 92 ? 19.171 11.185 -7.588 1.00 86.81 92 HIS A C 1
ATOM 735 O O . HIS A 1 92 ? 19.314 10.183 -8.277 1.00 86.81 92 HIS A O 1
ATOM 741 N N . SER A 1 93 ? 19.908 12.287 -7.790 1.00 89.44 93 SER A N 1
ATOM 742 C CA . SER A 1 93 ? 20.797 12.440 -8.957 1.00 89.44 93 SER A CA 1
ATOM 743 C C . SER A 1 93 ? 21.906 11.389 -9.019 1.00 89.44 93 SER A C 1
ATOM 745 O O . SER A 1 93 ? 22.110 10.784 -10.064 1.00 89.44 93 SER A O 1
ATOM 747 N N . VAL A 1 94 ? 22.581 11.136 -7.894 1.00 88.69 94 VAL A N 1
ATOM 748 C CA . VAL A 1 94 ? 23.666 10.143 -7.804 1.00 88.69 94 VAL A CA 1
ATOM 749 C C . VAL A 1 94 ? 23.137 8.732 -8.057 1.00 88.69 94 VAL A C 1
ATOM 751 O O . VAL A 1 94 ? 23.748 7.964 -8.787 1.00 88.69 94 VAL A O 1
ATOM 754 N N . ILE A 1 95 ? 21.977 8.407 -7.483 1.00 87.12 95 ILE A N 1
ATOM 755 C CA . ILE A 1 95 ? 21.361 7.080 -7.609 1.00 87.12 95 ILE A CA 1
ATOM 756 C C . ILE A 1 95 ? 20.870 6.852 -9.041 1.00 87.12 95 ILE A C 1
ATOM 758 O O . ILE A 1 95 ? 21.054 5.778 -9.597 1.00 87.12 95 ILE A O 1
ATOM 762 N N . TYR A 1 96 ? 20.269 7.870 -9.653 1.00 90.69 96 TYR A N 1
ATOM 763 C CA . TYR A 1 96 ? 19.820 7.795 -11.036 1.00 90.69 96 TYR A CA 1
ATOM 764 C C . TYR A 1 96 ? 20.994 7.628 -12.009 1.00 90.69 96 TYR A C 1
ATOM 766 O O . TYR A 1 96 ? 20.899 6.835 -12.935 1.00 90.69 96 TYR A O 1
ATOM 774 N N . ALA A 1 97 ? 22.119 8.313 -11.780 1.00 90.81 97 ALA A N 1
ATOM 775 C CA . ALA A 1 97 ? 23.315 8.134 -12.602 1.00 90.81 97 ALA A CA 1
ATOM 776 C C . ALA A 1 97 ? 23.869 6.697 -12.528 1.00 90.81 97 ALA A C 1
ATOM 778 O O . ALA A 1 97 ? 24.214 6.138 -13.565 1.00 90.81 97 ALA A O 1
ATOM 779 N N . ASP A 1 98 ? 23.901 6.086 -11.336 1.00 89.19 98 ASP A N 1
ATOM 780 C CA . ASP A 1 98 ? 24.283 4.671 -11.167 1.00 89.19 98 ASP A CA 1
ATOM 781 C C . ASP A 1 98 ? 23.314 3.732 -11.904 1.00 89.19 98 ASP A C 1
ATOM 783 O O . ASP A 1 98 ? 23.742 2.820 -12.605 1.00 89.19 98 ASP A O 1
ATOM 787 N N . PHE A 1 99 ? 22.008 4.007 -11.825 1.00 90.81 99 PHE A N 1
ATOM 788 C CA . PHE A 1 99 ? 20.991 3.257 -12.562 1.00 90.81 99 PHE A CA 1
ATOM 789 C C . PHE A 1 99 ? 21.217 3.309 -14.083 1.00 90.81 99 PHE A C 1
ATOM 791 O O . PHE A 1 99 ? 21.221 2.266 -14.734 1.00 90.81 99 PHE A O 1
ATOM 798 N N . LEU A 1 100 ? 21.478 4.495 -14.649 1.00 92.69 100 LEU A N 1
ATOM 799 C CA . LEU A 1 100 ? 21.750 4.651 -16.084 1.00 92.69 100 LEU A CA 1
ATOM 800 C C . LEU A 1 100 ? 22.991 3.868 -16.542 1.00 92.69 100 LEU A C 1
ATOM 802 O O . LEU A 1 100 ? 22.983 3.303 -17.630 1.00 92.69 100 LEU A O 1
ATOM 806 N N . GLN A 1 101 ? 24.036 3.775 -15.713 1.00 92.38 101 GLN A N 1
ATOM 807 C CA . GLN A 1 101 ? 25.241 2.995 -16.039 1.00 92.38 101 GLN A CA 1
ATOM 808 C C . GLN A 1 101 ? 24.971 1.488 -16.165 1.00 92.38 101 GLN A C 1
ATOM 810 O O . GLN A 1 101 ? 25.750 0.776 -16.798 1.00 92.38 101 GLN A O 1
ATOM 815 N N . ARG A 1 102 ? 23.872 0.994 -15.584 1.00 92.12 102 ARG A N 1
ATOM 816 C CA . ARG A 1 102 ? 23.489 -0.426 -15.610 1.00 92.12 102 ARG A CA 1
ATOM 817 C C . ARG A 1 102 ? 22.526 -0.769 -16.735 1.00 92.12 102 ARG A C 1
ATOM 819 O O . ARG A 1 102 ? 22.499 -1.921 -17.154 1.00 92.12 102 ARG A O 1
ATOM 826 N N . LEU A 1 103 ? 21.778 0.209 -17.250 1.00 94.06 103 LEU A N 1
ATOM 827 C CA . LEU A 1 103 ? 20.791 0.010 -18.315 1.00 94.06 103 LEU A CA 1
ATOM 828 C C . LEU A 1 103 ? 21.310 -0.757 -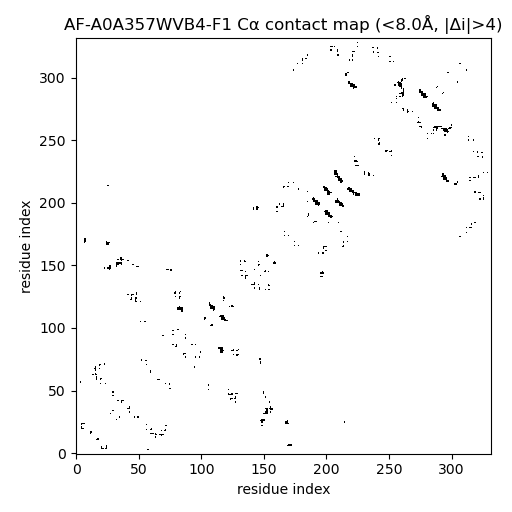19.550 1.00 94.06 103 LEU A C 1
ATOM 830 O O . LEU A 1 103 ? 20.561 -1.605 -20.042 1.00 94.06 103 LEU A O 1
ATOM 834 N N . PRO A 1 104 ? 22.565 -0.579 -20.022 1.00 96.25 104 PRO A N 1
ATOM 835 C CA . PRO A 1 104 ? 23.090 -1.371 -21.136 1.00 96.25 104 PRO A CA 1
ATOM 836 C C . PRO A 1 104 ? 23.043 -2.889 -20.917 1.00 96.25 104 PRO A C 1
ATOM 838 O O . PRO A 1 104 ? 22.871 -3.637 -21.876 1.00 96.25 104 PRO A O 1
ATOM 841 N N . ARG A 1 105 ? 23.131 -3.365 -19.664 1.00 94.75 105 ARG A N 1
ATOM 842 C CA . ARG A 1 105 ? 23.030 -4.800 -19.333 1.00 94.75 105 ARG A CA 1
ATOM 843 C C . ARG A 1 105 ? 21.660 -5.390 -19.673 1.00 94.75 105 ARG A C 1
ATOM 845 O O . ARG A 1 105 ? 21.562 -6.581 -19.935 1.00 94.75 105 ARG A O 1
ATOM 852 N N . PHE A 1 106 ? 20.633 -4.546 -19.708 1.00 95.81 106 PHE A N 1
ATOM 853 C CA . PHE A 1 106 ? 19.253 -4.907 -20.032 1.00 95.81 106 PHE A CA 1
ATOM 854 C C . PHE A 1 106 ? 18.888 -4.569 -21.488 1.00 95.81 106 PHE A C 1
ATOM 856 O O . PHE A 1 106 ? 17.711 -4.519 -21.842 1.00 95.81 106 PHE A O 1
ATOM 863 N N . GLY A 1 107 ? 19.887 -4.308 -22.342 1.00 96.94 107 GLY A N 1
ATOM 864 C CA . GLY A 1 107 ? 19.696 -4.052 -23.773 1.00 96.94 107 GLY A CA 1
ATOM 865 C C . GLY A 1 107 ? 19.285 -2.623 -24.126 1.00 96.94 107 GLY A C 1
ATOM 866 O O . GLY A 1 107 ? 18.824 -2.387 -25.239 1.00 96.94 107 GLY A O 1
ATOM 867 N N . PHE A 1 108 ? 19.428 -1.665 -23.205 1.00 98.00 108 PHE A N 1
ATOM 868 C CA . PHE A 1 108 ? 19.147 -0.267 -23.518 1.00 98.00 108 PHE A CA 1
ATOM 869 C C . PHE A 1 108 ? 20.323 0.428 -24.209 1.00 98.00 108 PHE A C 1
ATOM 871 O O . PHE A 1 108 ? 21.483 0.245 -23.836 1.00 98.00 108 PHE A O 1
ATOM 878 N N . VAL A 1 109 ? 19.996 1.322 -25.139 1.00 97.50 109 VAL A N 1
ATOM 879 C CA . VAL A 1 109 ? 20.942 2.196 -25.842 1.00 97.50 109 VAL A CA 1
ATOM 880 C C . VAL A 1 109 ? 20.543 3.653 -25.619 1.00 97.50 109 VAL A C 1
ATOM 882 O O . VAL A 1 109 ? 19.363 3.996 -25.715 1.00 97.50 109 VAL A O 1
ATOM 885 N N . CYS A 1 110 ? 21.523 4.500 -25.298 1.00 96.69 110 CYS A N 1
ATOM 886 C CA . CYS A 1 110 ? 21.345 5.944 -25.151 1.00 96.69 110 CYS A CA 1
ATOM 887 C C . CYS A 1 110 ? 21.555 6.638 -26.501 1.00 96.69 110 CYS A C 1
ATOM 889 O O . CYS A 1 110 ? 22.599 6.467 -27.129 1.00 96.69 110 CYS A O 1
ATOM 891 N N . HIS A 1 111 ? 20.586 7.445 -26.922 1.00 94.19 111 HIS A N 1
ATOM 892 C CA . HIS A 1 111 ? 20.676 8.275 -28.121 1.00 94.19 111 HIS A CA 1
ATOM 893 C C . HIS A 1 111 ? 21.365 9.596 -27.779 1.00 94.19 111 HIS A C 1
ATOM 895 O O . HIS A 1 111 ? 20.749 10.456 -27.152 1.00 94.19 111 HIS A O 1
ATOM 901 N N . GLU A 1 112 ? 22.628 9.771 -28.181 1.00 90.12 112 GLU A N 1
ATOM 902 C CA . GLU A 1 112 ? 23.460 10.926 -27.787 1.00 90.12 112 GLU A CA 1
ATOM 903 C C . GLU A 1 112 ? 22.808 12.285 -28.091 1.00 90.12 112 GLU A C 1
ATOM 905 O O . GLU A 1 112 ? 22.891 13.202 -27.273 1.00 90.12 112 GLU A O 1
ATOM 910 N N . ASP A 1 113 ? 22.086 12.387 -29.209 1.00 90.00 113 ASP A N 1
ATOM 911 C CA . ASP A 1 113 ? 21.439 13.626 -29.659 1.00 90.00 113 ASP A CA 1
ATOM 912 C C . ASP A 1 113 ? 20.300 14.090 -28.740 1.00 90.00 113 ASP A C 1
ATOM 914 O O . ASP A 1 113 ? 20.016 15.284 -28.633 1.00 90.00 113 ASP A O 1
ATOM 918 N N . THR A 1 114 ? 19.622 13.148 -28.080 1.00 88.50 114 THR A N 1
ATOM 919 C CA . THR A 1 114 ? 18.423 13.424 -27.268 1.00 88.50 114 THR A CA 1
ATOM 920 C C . THR A 1 114 ? 18.630 13.137 -25.783 1.00 88.50 114 THR A C 1
ATOM 922 O O . THR A 1 114 ? 17.872 13.633 -24.948 1.00 88.50 114 THR A O 1
ATOM 925 N N . GLY A 1 115 ? 19.645 12.344 -25.431 1.00 90.38 115 GLY A N 1
ATOM 926 C CA . GLY A 1 115 ? 19.854 11.811 -24.085 1.00 90.38 115 GLY A CA 1
ATOM 927 C C . GLY A 1 115 ? 18.785 10.804 -23.641 1.00 90.38 115 GLY A C 1
ATOM 928 O O . GLY A 1 115 ? 18.715 10.481 -22.453 1.00 90.38 115 GLY A O 1
ATOM 929 N N . VAL A 1 116 ? 17.938 10.341 -24.567 1.00 95.44 116 VAL A N 1
ATOM 930 C CA . VAL A 1 116 ? 16.867 9.371 -24.319 1.00 95.44 116 VAL A CA 1
ATOM 931 C C . VAL A 1 116 ? 17.403 7.953 -24.466 1.00 95.44 116 VAL A C 1
ATOM 933 O O . VAL A 1 116 ? 18.198 7.662 -25.358 1.00 95.44 116 VAL A O 1
ATOM 936 N N . TRP A 1 117 ? 16.933 7.056 -23.607 1.00 97.31 117 TRP A N 1
ATOM 937 C CA . TRP A 1 117 ? 17.236 5.633 -23.674 1.00 97.31 117 TRP A CA 1
ATOM 938 C C . TRP A 1 117 ? 16.111 4.872 -24.373 1.00 97.31 117 TRP A C 1
ATOM 940 O O . TRP A 1 117 ? 14.935 5.101 -24.100 1.00 97.31 117 TRP A O 1
ATOM 950 N N . SER A 1 118 ? 16.472 3.931 -25.240 1.00 96.94 118 SER A N 1
ATOM 951 C CA . SER A 1 118 ? 15.535 3.026 -25.921 1.00 96.94 118 SER A CA 1
ATOM 952 C C . SER A 1 118 ? 15.966 1.573 -25.761 1.00 96.94 118 SER A C 1
ATOM 954 O O . SER A 1 118 ? 17.119 1.322 -25.409 1.00 96.94 118 SER A O 1
ATOM 956 N N . ASN A 1 119 ? 15.060 0.632 -26.013 1.00 97.94 119 ASN A N 1
ATOM 957 C CA . ASN A 1 119 ? 15.329 -0.799 -25.923 1.00 97.94 119 ASN A CA 1
ATOM 958 C C . ASN A 1 119 ? 14.647 -1.523 -27.087 1.00 97.94 119 ASN A C 1
ATOM 960 O O . ASN A 1 119 ? 13.421 -1.552 -27.147 1.00 97.94 119 ASN A O 1
ATOM 96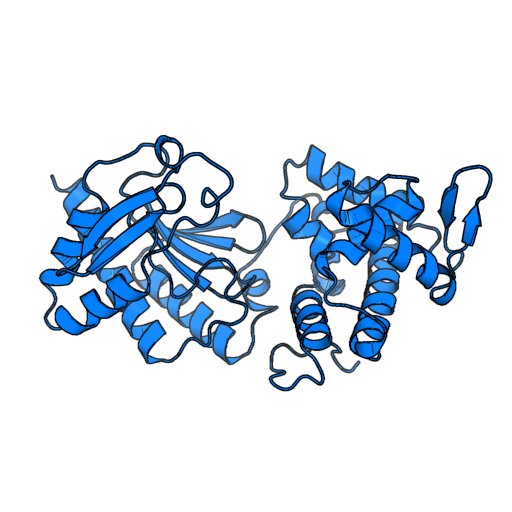4 N N . ASP A 1 120 ? 15.423 -2.133 -27.982 1.00 97.19 120 ASP A N 1
ATOM 965 C CA . ASP A 1 120 ? 14.878 -2.796 -29.176 1.00 97.19 120 ASP A CA 1
ATOM 966 C C . ASP A 1 120 ? 14.024 -4.029 -28.843 1.00 97.19 120 ASP A C 1
ATOM 968 O O . ASP A 1 120 ? 13.146 -4.399 -29.621 1.00 97.19 120 ASP A O 1
ATOM 972 N N . ARG A 1 121 ? 14.246 -4.666 -27.682 1.00 97.38 121 ARG A N 1
ATOM 973 C CA . ARG A 1 121 ? 13.409 -5.787 -27.217 1.00 97.38 121 ARG A CA 1
ATOM 974 C C . ARG A 1 121 ? 12.079 -5.312 -26.634 1.00 97.38 121 ARG A C 1
ATOM 976 O O . ARG A 1 121 ? 11.119 -6.073 -26.628 1.00 97.38 121 ARG A O 1
ATOM 983 N N . TYR A 1 122 ? 12.039 -4.079 -26.131 1.00 97.88 122 TYR A N 1
ATOM 984 C CA . TYR A 1 122 ? 10.875 -3.471 -25.490 1.00 97.88 122 TYR A CA 1
ATOM 985 C C . TYR A 1 122 ? 10.585 -2.087 -26.114 1.00 97.88 122 TYR A C 1
ATOM 987 O O . TYR A 1 122 ? 10.716 -1.054 -25.442 1.00 97.88 122 TYR A O 1
ATOM 995 N N . PRO A 1 123 ? 10.238 -2.031 -27.415 1.00 97.69 123 PRO A N 1
ATOM 996 C CA . PRO A 1 123 ? 10.144 -0.776 -28.164 1.00 97.69 123 PRO A CA 1
ATOM 997 C C . PRO A 1 123 ? 9.033 0.166 -27.673 1.00 97.69 123 PRO A C 1
ATOM 999 O O . PRO A 1 123 ? 9.128 1.378 -27.863 1.00 97.69 123 PRO A O 1
ATOM 1002 N N . LEU A 1 124 ? 8.000 -0.354 -27.006 1.00 97.94 124 LEU A N 1
ATOM 1003 C CA . LEU A 1 124 ? 6.840 0.420 -26.554 1.00 97.94 124 LEU A CA 1
ATOM 1004 C C . LEU A 1 124 ? 7.063 1.141 -25.217 1.00 97.94 124 LEU A C 1
ATOM 1006 O O . LEU A 1 124 ? 6.218 1.939 -24.802 1.00 97.94 124 LEU A O 1
ATOM 1010 N N . LEU A 1 125 ? 8.198 0.922 -24.540 1.00 96.25 125 LEU A N 1
ATOM 1011 C CA . LEU A 1 125 ? 8.494 1.572 -23.256 1.00 96.25 125 LEU A CA 1
ATOM 1012 C C . LEU A 1 125 ? 8.429 3.101 -23.344 1.00 96.25 125 LEU A C 1
ATOM 1014 O O . LEU A 1 125 ? 7.869 3.741 -22.453 1.00 96.25 125 LEU A O 1
ATOM 1018 N N . GLY A 1 126 ? 8.988 3.677 -24.413 1.00 94.94 126 GLY A N 1
ATOM 1019 C CA . GLY A 1 126 ? 9.041 5.127 -24.617 1.00 94.94 126 GLY A CA 1
ATOM 1020 C C . GLY A 1 126 ? 7.670 5.777 -24.786 1.00 94.94 126 GLY A C 1
ATOM 1021 O O . GLY A 1 126 ? 7.501 6.939 -24.430 1.00 94.94 126 GLY A O 1
ATOM 1022 N N . GLU A 1 127 ? 6.679 5.026 -25.260 1.00 96.44 127 GLU A N 1
ATOM 1023 C CA . GLU A 1 127 ? 5.308 5.507 -25.412 1.00 96.44 127 GLU A CA 1
ATOM 1024 C C . GLU A 1 127 ? 4.474 5.253 -24.150 1.00 96.44 127 GLU A C 1
ATOM 1026 O O . GLU A 1 127 ? 3.822 6.159 -23.617 1.00 96.44 127 GLU A O 1
ATOM 1031 N N . TYR A 1 128 ? 4.508 4.024 -23.633 1.00 96.25 128 TYR A N 1
ATOM 1032 C CA . TYR A 1 128 ? 3.546 3.588 -22.624 1.00 96.25 128 TYR A CA 1
ATOM 1033 C C . TYR A 1 128 ? 3.939 3.958 -21.188 1.00 96.25 128 TYR A C 1
ATOM 1035 O O . TYR A 1 128 ? 3.042 4.164 -20.365 1.00 96.25 128 TYR A O 1
ATOM 1043 N N . LEU A 1 129 ? 5.232 4.136 -20.866 1.00 93.88 129 LEU A N 1
ATOM 1044 C CA . LEU A 1 129 ? 5.635 4.650 -19.546 1.00 93.88 129 LEU A CA 1
ATOM 1045 C C . LEU A 1 129 ? 5.144 6.093 -19.324 1.00 93.88 129 LEU A C 1
ATOM 1047 O O . LEU A 1 129 ? 4.493 6.333 -18.299 1.00 93.88 129 LEU A O 1
ATOM 1051 N N . PRO A 1 130 ? 5.378 7.052 -20.249 1.00 93.50 130 PRO A N 1
ATOM 1052 C CA . PRO A 1 130 ? 4.800 8.393 -20.132 1.00 93.50 130 PRO A CA 1
ATOM 1053 C C . PRO A 1 130 ? 3.271 8.385 -20.114 1.00 93.50 130 PRO A C 1
ATOM 1055 O O . PRO A 1 130 ? 2.659 9.108 -19.327 1.00 93.50 130 PRO A O 1
ATOM 1058 N N . ARG A 1 131 ? 2.636 7.531 -20.928 1.00 94.38 131 ARG A N 1
ATOM 1059 C CA . ARG A 1 131 ? 1.171 7.412 -20.964 1.00 94.38 131 ARG A CA 1
ATOM 1060 C C . ARG A 1 131 ? 0.597 6.928 -19.631 1.00 94.38 131 ARG A C 1
ATOM 1062 O O . ARG A 1 131 ? -0.416 7.461 -19.178 1.00 94.38 131 ARG A O 1
ATOM 1069 N N . LEU A 1 132 ? 1.255 5.978 -18.964 1.00 90.88 132 LEU A N 1
ATOM 1070 C CA . LEU A 1 132 ? 0.869 5.517 -17.627 1.00 90.88 132 LEU A CA 1
ATOM 1071 C C . LEU A 1 132 ? 0.988 6.636 -16.575 1.00 90.88 132 LEU A C 1
ATOM 1073 O O . LEU A 1 132 ? 0.099 6.783 -15.731 1.00 90.88 132 LEU A O 1
ATOM 1077 N N . GLU A 1 133 ? 2.052 7.448 -16.632 1.00 90.00 133 GLU A N 1
ATOM 1078 C CA . GLU A 1 133 ? 2.213 8.619 -15.757 1.00 90.00 133 GLU A CA 1
ATOM 1079 C C . GLU A 1 133 ? 1.083 9.641 -15.971 1.00 90.00 133 GLU A C 1
ATOM 1081 O O . GLU A 1 133 ? 0.468 10.121 -15.010 1.00 90.00 133 GLU A O 1
ATOM 1086 N N . GLU A 1 134 ? 0.773 9.943 -17.232 1.00 91.69 134 GLU A N 1
ATOM 1087 C CA . GLU A 1 134 ? -0.279 10.892 -17.595 1.00 91.69 134 GLU A CA 1
ATOM 1088 C C . GLU A 1 134 ? -1.670 10.392 -17.185 1.00 91.69 134 GLU A C 1
ATOM 1090 O O . GLU A 1 134 ? -2.488 11.154 -16.661 1.00 91.69 134 GLU A O 1
ATOM 1095 N N . LEU A 1 135 ? -1.939 9.090 -17.315 1.00 90.94 135 LEU A N 1
ATOM 1096 C CA . LEU A 1 135 ? -3.184 8.487 -16.833 1.00 90.94 135 LEU A CA 1
ATOM 1097 C C . LEU A 1 135 ? -3.349 8.620 -15.318 1.00 90.94 135 LEU A C 1
ATOM 1099 O O . LEU A 1 135 ? -4.443 8.934 -14.841 1.00 90.94 135 LEU A O 1
ATOM 1103 N N . ALA A 1 136 ? -2.279 8.439 -14.541 1.00 86.94 136 ALA A N 1
ATOM 1104 C CA . ALA A 1 136 ? -2.346 8.648 -13.097 1.00 86.94 136 ALA A CA 1
ATOM 1105 C C . ALA A 1 136 ? -2.727 10.103 -12.756 1.00 86.94 136 ALA A C 1
ATOM 1107 O O . ALA A 1 136 ? -3.589 10.329 -11.899 1.00 86.94 136 ALA A O 1
ATOM 1108 N N . LYS A 1 137 ? -2.143 11.084 -13.462 1.00 86.88 137 LYS A N 1
ATOM 1109 C CA . LYS A 1 137 ? -2.440 12.519 -13.290 1.00 86.88 137 LYS A CA 1
ATOM 1110 C C . LYS A 1 137 ? -3.881 12.853 -13.681 1.00 86.88 137 LYS A C 1
ATOM 1112 O O . LYS A 1 137 ? -4.625 13.410 -12.871 1.00 86.88 137 LYS A O 1
ATOM 1117 N N . THR A 1 138 ? -4.300 12.474 -14.887 1.00 90.38 138 THR A N 1
ATOM 1118 C CA . THR A 1 138 ? -5.637 12.778 -15.434 1.00 90.38 138 THR A CA 1
ATOM 1119 C C . THR A 1 138 ? -6.760 12.127 -14.629 1.00 90.38 138 THR A C 1
ATOM 1121 O O . THR A 1 138 ? -7.780 12.766 -14.360 1.00 90.38 138 THR A O 1
ATOM 1124 N N . ARG A 1 139 ? -6.560 10.894 -14.144 1.00 87.00 139 ARG A N 1
ATOM 1125 C CA . ARG A 1 139 ? -7.529 10.183 -13.289 1.00 87.00 139 ARG A CA 1
ATOM 1126 C C . ARG A 1 139 ? -7.441 10.568 -11.807 1.00 87.00 139 ARG A C 1
ATOM 1128 O O . ARG A 1 139 ? -8.151 9.976 -10.989 1.00 87.00 139 ARG A O 1
ATOM 1135 N N . LYS A 1 140 ? -6.590 11.546 -11.455 1.00 86.00 140 LYS A N 1
ATOM 1136 C CA . LYS A 1 140 ? -6.325 12.014 -10.078 1.00 86.00 140 LYS A CA 1
ATOM 1137 C C . LYS A 1 140 ? -6.002 10.865 -9.118 1.00 86.00 140 LYS A C 1
ATOM 1139 O O . LYS A 1 140 ? -6.410 10.875 -7.958 1.00 86.00 140 LYS A O 1
ATOM 1144 N N . GLN A 1 141 ? -5.301 9.855 -9.621 1.00 83.31 141 GLN A N 1
ATOM 1145 C CA . GLN A 1 141 ? -4.890 8.693 -8.848 1.00 83.31 141 GLN A CA 1
ATOM 1146 C C . GLN A 1 141 ? -3.512 8.926 -8.231 1.00 83.31 141 GLN A C 1
ATOM 1148 O O . GLN A 1 141 ? -2.675 9.655 -8.765 1.00 83.31 141 GLN A O 1
ATOM 1153 N N . ASN A 1 142 ? -3.254 8.284 -7.091 1.00 74.19 142 ASN A N 1
ATOM 1154 C CA . ASN A 1 142 ? -1.926 8.311 -6.493 1.00 74.19 142 ASN A CA 1
ATOM 1155 C C . ASN A 1 142 ? -0.948 7.531 -7.384 1.00 74.19 142 ASN A C 1
ATOM 1157 O O . ASN A 1 142 ? -0.963 6.299 -7.400 1.00 74.19 142 ASN A O 1
ATOM 1161 N N . MET A 1 143 ? -0.085 8.260 -8.093 1.00 71.31 143 MET A N 1
ATOM 1162 C CA . MET A 1 143 ? 0.917 7.698 -9.000 1.00 71.31 143 MET A CA 1
ATOM 1163 C C . MET A 1 143 ? 1.790 6.647 -8.307 1.00 71.31 143 MET A C 1
ATOM 1165 O O . MET A 1 143 ? 1.966 5.560 -8.840 1.00 71.31 143 MET A O 1
ATOM 1169 N N . GLY A 1 144 ? 2.247 6.902 -7.075 1.00 68.50 144 GLY A N 1
ATOM 1170 C CA . GLY A 1 144 ? 3.064 5.943 -6.324 1.00 68.50 144 GLY A CA 1
ATOM 1171 C C . GLY A 1 144 ? 2.335 4.639 -5.977 1.00 68.50 144 GLY A C 1
ATOM 1172 O O . GLY A 1 144 ? 2.986 3.619 -5.771 1.00 68.50 144 GLY A O 1
ATOM 1173 N N . GLY A 1 145 ? 0.998 4.657 -5.933 1.00 74.31 145 GLY A N 1
ATOM 1174 C CA . GLY A 1 145 ? 0.174 3.485 -5.639 1.00 74.31 145 GLY A CA 1
ATOM 1175 C C . GLY A 1 145 ? 0.052 2.502 -6.804 1.00 74.31 145 GLY A C 1
ATOM 1176 O O . GLY A 1 145 ? 0.119 1.301 -6.566 1.00 74.31 145 GLY A O 1
ATOM 1177 N N . TYR A 1 146 ? -0.100 2.997 -8.036 1.00 81.31 146 TYR A N 1
ATOM 1178 C CA . TYR A 1 146 ? -0.277 2.157 -9.233 1.00 81.31 146 TYR A CA 1
ATOM 1179 C C . TYR A 1 146 ? 1.031 1.940 -9.987 1.00 81.31 146 TYR A C 1
ATOM 1181 O O . TYR A 1 146 ? 1.390 0.812 -10.306 1.00 81.31 146 TYR A O 1
ATOM 1189 N N . PHE A 1 147 ? 1.775 3.020 -10.222 1.00 80.31 147 PHE A N 1
ATOM 1190 C CA . PHE A 1 147 ? 2.982 3.000 -11.039 1.00 80.31 147 PHE A CA 1
ATOM 1191 C C . PHE A 1 147 ? 4.084 2.149 -10.395 1.00 80.31 147 PHE A C 1
ATOM 1193 O O . PHE A 1 147 ? 4.687 1.308 -11.049 1.00 80.31 147 PHE A O 1
ATOM 1200 N N . GLY A 1 148 ? 4.283 2.283 -9.079 1.00 79.81 148 GLY A N 1
ATOM 1201 C CA . GLY A 1 148 ? 5.235 1.451 -8.336 1.00 79.81 148 GLY A CA 1
ATOM 1202 C C . GLY A 1 148 ? 4.831 -0.023 -8.230 1.00 79.81 148 GLY A C 1
ATOM 1203 O O . GLY A 1 148 ? 5.656 -0.843 -7.865 1.00 79.81 148 GLY A O 1
ATOM 1204 N N . ARG A 1 149 ? 3.580 -0.379 -8.530 1.00 87.25 149 ARG A N 1
ATOM 1205 C CA . ARG A 1 149 ? 3.089 -1.764 -8.474 1.00 87.25 149 ARG A CA 1
ATOM 1206 C C . ARG A 1 149 ? 2.878 -2.379 -9.852 1.00 87.25 149 ARG A C 1
ATOM 1208 O O . ARG A 1 149 ? 2.425 -3.515 -9.926 1.00 87.25 149 ARG A O 1
ATOM 1215 N N . LEU A 1 150 ? 3.163 -1.625 -10.918 1.00 89.75 150 LEU A N 1
ATOM 1216 C CA . LEU A 1 150 ? 2.834 -1.998 -12.297 1.00 89.75 150 LEU A CA 1
ATOM 1217 C C . LEU A 1 150 ? 1.350 -2.375 -12.443 1.00 89.75 150 LEU A C 1
ATOM 1219 O O . LEU A 1 150 ? 0.977 -3.332 -13.115 1.00 89.75 150 LEU A O 1
ATOM 1223 N N . ASP A 1 151 ? 0.484 -1.628 -11.755 1.00 91.38 151 ASP A N 1
ATOM 1224 C CA . ASP A 1 151 ? -0.955 -1.847 -11.818 1.00 91.38 151 ASP A CA 1
ATOM 1225 C C . ASP A 1 151 ? -1.562 -1.074 -12.994 1.00 91.38 151 ASP A C 1
ATOM 1227 O O . ASP A 1 151 ? -1.965 0.089 -12.886 1.00 91.38 151 ASP A O 1
ATOM 1231 N N . PHE A 1 152 ? -1.612 -1.755 -14.134 1.00 93.88 152 PHE A N 1
ATOM 1232 C CA . PHE A 1 152 ? -2.097 -1.248 -15.414 1.00 93.88 152 PHE A CA 1
ATOM 1233 C C . PHE A 1 152 ? -3.618 -1.092 -15.509 1.00 93.88 152 PHE A C 1
ATOM 1235 O O . PHE A 1 152 ? -4.105 -0.593 -16.523 1.00 93.88 152 PHE A O 1
ATOM 1242 N N . ARG A 1 153 ? -4.386 -1.365 -14.442 1.00 92.38 153 ARG A N 1
ATOM 1243 C CA . ARG A 1 153 ? -5.830 -1.053 -14.407 1.00 92.38 153 ARG A CA 1
ATOM 1244 C C . ARG A 1 153 ? -6.121 0.437 -14.610 1.00 92.38 153 ARG A C 1
ATOM 1246 O O . ARG A 1 153 ? -7.252 0.803 -14.920 1.00 92.38 153 ARG A O 1
ATOM 1253 N N . LEU A 1 154 ? -5.114 1.310 -14.504 1.00 90.69 154 LEU A N 1
ATOM 1254 C CA . LEU A 1 154 ? -5.196 2.705 -14.951 1.00 90.69 154 LEU A CA 1
ATOM 1255 C C . LEU A 1 154 ? -5.593 2.862 -16.429 1.00 90.69 154 LEU A C 1
ATOM 1257 O O . LEU A 1 154 ? -6.207 3.879 -16.757 1.00 90.69 154 LEU A O 1
ATOM 1261 N N . PHE A 1 155 ? -5.300 1.879 -17.283 1.00 93.75 155 PHE A N 1
ATOM 1262 C CA . PHE A 1 155 ? -5.736 1.829 -18.680 1.00 93.75 155 PHE A CA 1
ATOM 1263 C C . PHE A 1 155 ? -7.159 1.277 -18.852 1.00 93.75 155 PHE A C 1
ATOM 1265 O O . PHE A 1 155 ? -7.786 1.522 -19.879 1.00 93.75 155 PHE A O 1
ATOM 1272 N N . ALA A 1 156 ? -7.710 0.588 -17.848 1.00 92.38 156 ALA A N 1
ATOM 1273 C CA . ALA A 1 156 ? -9.062 0.046 -17.917 1.00 92.38 156 ALA A CA 1
ATOM 1274 C C . ALA A 1 156 ? -10.125 1.163 -17.822 1.00 92.38 156 ALA A C 1
ATOM 1276 O O . ALA A 1 156 ? -9.938 2.140 -17.075 1.00 92.38 156 ALA A O 1
ATOM 1277 N N . PRO A 1 157 ? -11.298 1.015 -18.471 1.00 89.69 157 PRO A N 1
ATOM 1278 C CA . PRO A 1 157 ? -12.382 1.999 -18.394 1.00 89.69 157 PRO A CA 1
ATOM 1279 C C . PRO A 1 157 ? -12.792 2.320 -16.951 1.00 89.69 157 PRO A C 1
ATOM 1281 O O . PRO A 1 157 ? -13.071 3.470 -16.597 1.00 89.69 157 PRO A O 1
ATOM 1284 N N . ARG A 1 158 ? -12.767 1.310 -16.074 1.00 88.44 158 ARG A N 1
ATOM 1285 C CA . ARG A 1 158 ? -13.051 1.433 -14.642 1.00 88.44 158 ARG A CA 1
ATOM 1286 C C . ARG A 1 158 ? -11.989 0.698 -13.840 1.00 88.44 158 ARG A C 1
ATOM 1288 O O . ARG A 1 158 ? -11.673 -0.443 -14.133 1.00 88.44 158 ARG A O 1
ATOM 1295 N N . ILE A 1 159 ? -11.487 1.347 -12.794 1.00 86.44 159 ILE A N 1
ATOM 1296 C CA . ILE A 1 159 ? -10.551 0.722 -11.859 1.00 86.44 159 ILE A CA 1
ATOM 1297 C C . ILE A 1 159 ? -11.364 0.058 -10.753 1.00 86.44 159 ILE A C 1
ATOM 1299 O O . ILE A 1 159 ? -12.101 0.736 -10.032 1.00 86.44 159 ILE A O 1
ATOM 1303 N N . LYS A 1 160 ? -11.217 -1.258 -10.605 1.00 84.88 160 LYS A N 1
ATOM 1304 C CA . LYS A 1 160 ? -11.820 -2.027 -9.517 1.00 84.88 160 LYS A CA 1
ATOM 1305 C C . LYS A 1 160 ? -10.717 -2.712 -8.716 1.00 84.88 160 LYS A C 1
ATOM 1307 O O . LYS A 1 160 ? -10.044 -3.601 -9.232 1.00 84.88 160 LYS A O 1
ATOM 1312 N N . LEU A 1 161 ? -10.547 -2.296 -7.461 1.00 85.94 161 LEU A N 1
ATOM 1313 C CA . LEU A 1 161 ? -9.731 -3.024 -6.488 1.00 85.94 161 LEU A CA 1
ATOM 1314 C C . LEU A 1 161 ? -10.640 -3.787 -5.524 1.00 85.94 161 LEU A C 1
ATOM 1316 O O . LEU A 1 161 ? -11.750 -3.351 -5.207 1.00 85.94 161 LEU A O 1
ATOM 1320 N N . THR A 1 162 ? -10.155 -4.925 -5.052 1.00 88.06 162 THR A N 1
ATOM 1321 C CA . THR A 1 162 ? -10.873 -5.852 -4.171 1.00 88.06 162 THR A CA 1
ATOM 1322 C C . THR A 1 162 ? -10.047 -6.171 -2.927 1.00 88.06 162 THR A C 1
ATOM 1324 O O . THR A 1 162 ? -8.874 -5.812 -2.839 1.00 88.06 162 THR A O 1
ATOM 1327 N N . MET A 1 163 ? -10.641 -6.859 -1.948 1.00 88.62 163 MET A N 1
ATOM 1328 C CA . MET A 1 163 ? -9.890 -7.324 -0.777 1.00 88.62 163 MET A CA 1
ATOM 1329 C C . MET A 1 163 ? -8.702 -8.209 -1.185 1.00 88.62 163 MET A C 1
ATOM 1331 O O . MET A 1 163 ? -7.630 -8.099 -0.602 1.00 88.62 163 MET A O 1
ATOM 1335 N N . GLU A 1 164 ? -8.835 -9.017 -2.238 1.00 90.12 164 GLU A N 1
ATOM 1336 C CA . GLU A 1 164 ? -7.729 -9.833 -2.754 1.00 90.12 164 GLU A CA 1
ATOM 1337 C C . GLU A 1 164 ? -6.522 -8.986 -3.173 1.00 90.12 164 GLU A C 1
ATOM 1339 O O . GLU A 1 164 ? -5.383 -9.401 -2.970 1.00 90.12 164 GLU A O 1
ATOM 1344 N N . ASP A 1 165 ? -6.740 -7.765 -3.675 1.00 89.75 165 ASP A N 1
ATOM 1345 C CA . ASP A 1 165 ? -5.651 -6.837 -3.989 1.00 89.75 165 ASP A CA 1
ATOM 1346 C C . ASP A 1 165 ? -4.885 -6.387 -2.742 1.00 89.75 165 ASP A C 1
ATOM 1348 O O . ASP A 1 165 ? -3.660 -6.250 -2.784 1.00 89.75 165 ASP A O 1
ATOM 1352 N N . LEU A 1 166 ? -5.583 -6.178 -1.619 1.00 89.75 166 LEU A N 1
ATOM 1353 C CA . LEU A 1 166 ? -4.934 -5.891 -0.339 1.00 89.75 166 LEU A CA 1
ATOM 1354 C C . LEU A 1 166 ? -4.097 -7.085 0.123 1.00 89.75 166 LEU A C 1
ATOM 1356 O O . LEU A 1 166 ? -2.963 -6.888 0.554 1.00 89.75 166 LEU A O 1
ATOM 1360 N N . LEU A 1 167 ? -4.658 -8.292 0.029 1.00 92.50 167 LEU A N 1
ATOM 1361 C CA . LEU A 1 167 ? -4.087 -9.519 0.585 1.00 92.50 167 LEU A CA 1
ATOM 1362 C C . LEU A 1 167 ? -2.927 -10.083 -0.244 1.00 92.50 167 LEU A C 1
ATOM 1364 O O . LEU A 1 167 ? -2.035 -10.716 0.313 1.00 92.50 167 LEU A O 1
ATOM 1368 N N . ARG A 1 168 ? -2.906 -9.849 -1.560 1.00 90.56 168 ARG A N 1
ATOM 1369 C CA . ARG A 1 168 ? -1.915 -10.424 -2.485 1.00 90.56 168 ARG A CA 1
ATOM 1370 C C . ARG A 1 168 ? -0.448 -10.278 -2.041 1.00 90.56 168 ARG A C 1
ATOM 1372 O O . ARG A 1 168 ? 0.236 -11.299 -2.028 1.00 90.56 168 ARG A O 1
ATOM 1379 N N . PRO A 1 169 ? 0.060 -9.096 -1.648 1.00 90.44 169 PRO A N 1
ATOM 1380 C CA . PRO A 1 169 ? 1.460 -8.960 -1.237 1.00 90.44 169 PRO A CA 1
ATOM 1381 C C . PRO A 1 169 ? 1.757 -9.473 0.178 1.00 90.44 169 PRO A C 1
ATOM 1383 O O . PRO A 1 169 ? 2.910 -9.440 0.603 1.00 90.44 169 PRO A O 1
ATOM 1386 N N . LEU A 1 170 ? 0.738 -9.879 0.940 1.00 91.75 170 LEU A N 1
ATOM 1387 C CA . LEU A 1 170 ? 0.891 -10.280 2.334 1.00 91.75 170 LEU A CA 1
ATOM 1388 C C . LEU A 1 170 ? 1.355 -11.735 2.448 1.00 91.75 170 LEU A C 1
ATOM 1390 O O . LEU A 1 170 ? 0.945 -12.577 1.644 1.00 91.75 170 LEU A O 1
ATOM 1394 N N . SER A 1 171 ? 2.156 -12.014 3.481 1.00 91.50 171 SER A N 1
ATOM 1395 C CA . SER A 1 171 ? 2.473 -13.379 3.922 1.00 91.50 171 SER A CA 1
ATOM 1396 C C . SER A 1 171 ? 1.202 -14.122 4.341 1.00 91.50 171 SER A C 1
ATOM 1398 O O . SER A 1 171 ? 0.215 -13.487 4.710 1.00 91.50 171 SER A O 1
ATOM 1400 N N . ASP A 1 172 ? 1.211 -15.453 4.350 1.00 93.69 172 ASP A N 1
ATOM 1401 C CA . ASP A 1 172 ? 0.042 -16.256 4.734 1.00 93.69 172 ASP A CA 1
ATOM 1402 C C . ASP A 1 172 ? -0.457 -15.896 6.135 1.00 93.69 172 ASP A C 1
ATOM 1404 O O . ASP A 1 172 ? -1.658 -15.735 6.349 1.00 93.69 172 ASP A O 1
ATOM 1408 N N . ARG A 1 173 ? 0.469 -15.664 7.072 1.00 92.19 173 ARG A N 1
ATOM 1409 C CA . ARG A 1 173 ? 0.132 -15.208 8.423 1.00 92.19 173 ARG A CA 1
ATOM 1410 C C . ARG A 1 173 ? -0.549 -13.838 8.405 1.00 92.19 173 ARG A C 1
ATOM 1412 O O . ARG A 1 173 ? -1.611 -13.669 8.996 1.00 92.19 173 ARG A O 1
ATOM 1419 N N . ASP A 1 174 ? 0.032 -12.864 7.709 1.00 92.62 174 ASP A N 1
ATOM 1420 C CA . ASP A 1 174 ? -0.544 -11.517 7.650 1.00 92.62 174 ASP A CA 1
ATOM 1421 C C . ASP A 1 174 ? -1.884 -11.501 6.896 1.00 92.62 174 ASP A C 1
ATOM 1423 O O . ASP A 1 174 ? -2.765 -10.709 7.227 1.00 92.62 174 ASP A O 1
ATOM 1427 N N . ARG A 1 175 ? -2.080 -12.400 5.920 1.00 94.88 175 ARG A N 1
ATOM 1428 C CA . ARG A 1 175 ? -3.372 -12.603 5.245 1.00 94.88 175 ARG A CA 1
ATOM 1429 C C . ARG A 1 175 ? -4.436 -13.098 6.213 1.00 94.88 175 ARG A C 1
ATOM 1431 O O . ARG A 1 175 ? -5.539 -12.553 6.198 1.00 94.88 175 ARG A O 1
ATOM 1438 N N . VAL A 1 176 ? -4.113 -14.091 7.046 1.00 95.81 176 VAL A N 1
ATOM 1439 C CA . VAL A 1 176 ? -5.027 -14.601 8.082 1.00 95.81 176 VAL A CA 1
ATOM 1440 C C . VAL A 1 176 ? -5.448 -13.462 9.004 1.00 95.81 176 VAL A C 1
ATOM 1442 O O . VAL A 1 176 ? -6.640 -13.209 9.147 1.00 95.81 176 VAL A O 1
ATOM 1445 N N . TYR A 1 177 ? -4.493 -12.693 9.524 1.00 95.81 177 TYR A N 1
ATOM 1446 C CA . TYR A 1 177 ? -4.790 -11.564 10.407 1.00 95.81 177 TYR A CA 1
ATOM 1447 C C . TYR A 1 177 ? -5.581 -10.440 9.728 1.00 95.81 177 TYR A C 1
ATOM 1449 O O . TYR A 1 177 ? -6.497 -9.868 10.322 1.00 95.81 177 TYR A O 1
ATOM 1457 N N . ALA A 1 178 ? -5.264 -10.111 8.473 1.00 95.56 178 ALA A N 1
ATOM 1458 C CA . ALA A 1 178 ? -6.015 -9.121 7.707 1.00 95.56 178 ALA A CA 1
ATOM 1459 C C . ALA A 1 178 ? -7.479 -9.550 7.512 1.00 95.56 178 ALA A C 1
ATOM 1461 O O . ALA A 1 178 ? -8.385 -8.728 7.674 1.00 95.56 178 ALA A O 1
ATOM 1462 N N . LEU A 1 179 ? -7.707 -10.830 7.198 1.00 96.81 179 LEU A N 1
ATOM 1463 C CA . LEU A 1 179 ? -9.041 -11.416 7.065 1.00 96.81 179 LEU A CA 1
ATOM 1464 C C . LEU A 1 179 ? -9.779 -11.471 8.402 1.00 96.81 179 LEU A C 1
ATOM 1466 O O . LEU A 1 179 ? -10.974 -11.192 8.448 1.00 96.81 179 LEU A O 1
ATOM 1470 N N . GLU A 1 180 ? -9.082 -11.784 9.487 1.00 97.88 180 GLU A N 1
ATOM 1471 C CA . GLU A 1 180 ? -9.662 -11.841 10.823 1.00 97.88 180 GLU A CA 1
ATOM 1472 C C . GLU A 1 180 ? -10.178 -10.462 11.264 1.00 97.88 180 GLU A C 1
ATOM 1474 O O . GLU A 1 180 ? -11.346 -10.318 11.635 1.00 97.88 180 GLU A O 1
ATOM 1479 N N . ILE A 1 181 ? -9.362 -9.414 11.101 1.00 97.88 181 ILE A N 1
ATOM 1480 C CA . ILE A 1 181 ? -9.777 -8.031 11.372 1.00 97.88 181 ILE A CA 1
ATOM 1481 C C . ILE A 1 181 ? -10.891 -7.579 10.418 1.00 97.88 181 ILE A C 1
ATOM 1483 O O . ILE A 1 181 ? -11.831 -6.909 10.854 1.00 97.88 181 ILE A O 1
ATOM 1487 N N . HIS A 1 182 ? -10.818 -7.941 9.131 1.00 97.06 182 HIS A N 1
ATOM 1488 C CA . HIS A 1 182 ? -11.881 -7.655 8.163 1.00 97.06 182 HIS A CA 1
ATOM 1489 C C . HIS A 1 182 ? -13.221 -8.253 8.607 1.00 97.06 182 HIS A C 1
ATOM 1491 O O . HIS A 1 182 ? -14.210 -7.526 8.733 1.00 97.06 182 HIS A O 1
ATOM 1497 N N . ASN A 1 183 ? -13.243 -9.557 8.886 1.00 97.94 183 ASN A N 1
ATOM 1498 C CA . ASN A 1 183 ? -14.439 -10.282 9.302 1.00 97.94 183 ASN A CA 1
ATOM 1499 C C . ASN A 1 183 ? -14.992 -9.715 10.612 1.00 97.94 183 ASN A C 1
ATOM 1501 O O . ASN A 1 183 ? -16.202 -9.512 10.733 1.00 97.94 183 ASN A O 1
ATOM 1505 N N . TYR A 1 184 ? -14.113 -9.379 11.560 1.00 98.50 184 TYR A N 1
ATOM 1506 C CA . TYR A 1 184 ? -14.515 -8.758 12.817 1.00 98.50 184 TYR A CA 1
ATOM 1507 C C . TYR A 1 184 ? -15.186 -7.400 12.591 1.00 98.50 184 TYR A C 1
ATOM 1509 O O . TYR A 1 184 ? -16.311 -7.187 13.042 1.00 98.50 184 TYR A O 1
ATOM 1517 N N . ALA A 1 185 ? -14.561 -6.504 11.822 1.00 98.00 185 ALA A N 1
ATOM 1518 C CA . ALA A 1 185 ? -15.126 -5.192 11.506 1.00 98.00 185 ALA A CA 1
ATOM 1519 C C . ALA A 1 185 ? -16.494 -5.300 10.805 1.00 98.00 185 ALA A C 1
ATOM 1521 O O . ALA A 1 185 ? -17.439 -4.596 11.171 1.00 98.00 185 ALA A O 1
ATOM 1522 N N . VAL A 1 186 ? -16.630 -6.213 9.837 1.00 97.62 186 VAL A N 1
ATOM 1523 C CA . VAL A 1 186 ? -17.906 -6.470 9.147 1.00 97.62 186 VAL A CA 1
ATOM 1524 C C . VAL A 1 186 ? -18.962 -7.002 10.119 1.00 97.62 186 VAL A C 1
ATOM 1526 O O . VAL A 1 186 ? -20.092 -6.514 10.103 1.00 97.62 186 VAL A O 1
ATOM 1529 N N . SER A 1 187 ? -18.603 -7.927 11.017 1.00 98.19 187 SER A N 1
ATOM 1530 C CA . SER A 1 187 ? -19.535 -8.465 12.024 1.00 98.19 187 SER A CA 1
ATOM 1531 C C . SER A 1 187 ? -20.072 -7.396 12.986 1.00 98.19 187 SER A C 1
ATOM 1533 O O . SER A 1 187 ? -21.188 -7.513 13.487 1.00 98.19 187 SER A O 1
ATOM 1535 N N . LYS A 1 188 ? -19.320 -6.307 13.192 1.00 98.19 188 LYS A N 1
ATOM 1536 C CA . LYS A 1 188 ? -19.731 -5.140 13.988 1.00 98.19 188 LYS A CA 1
ATOM 1537 C C . LYS A 1 188 ? -20.564 -4.121 13.199 1.00 98.19 188 LYS A C 1
ATOM 1539 O O . LYS A 1 188 ? -20.810 -3.013 13.672 1.00 98.19 188 LYS A O 1
ATOM 1544 N N . GLY A 1 189 ? -20.986 -4.465 11.982 1.00 97.44 189 GLY A N 1
ATOM 1545 C CA . GLY A 1 189 ? -21.805 -3.603 11.131 1.00 97.44 189 GLY A CA 1
ATOM 1546 C C . GLY A 1 189 ? -21.038 -2.446 10.490 1.00 97.44 189 GLY A C 1
ATOM 1547 O O . GLY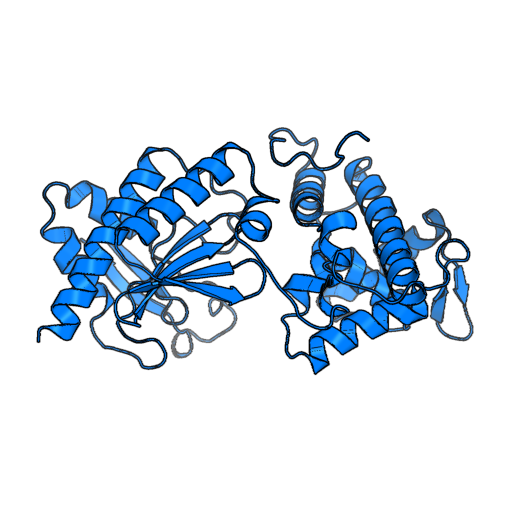 A 1 189 ? -21.657 -1.479 10.035 1.00 97.44 189 GLY A O 1
ATOM 1548 N N . MET A 1 190 ? -19.702 -2.508 10.445 1.00 98.06 190 MET A N 1
ATOM 1549 C CA . MET A 1 190 ? -18.918 -1.502 9.734 1.00 98.06 190 MET A CA 1
ATOM 1550 C C . MET A 1 190 ? -19.058 -1.663 8.219 1.00 98.06 190 MET A C 1
ATOM 1552 O O . MET A 1 190 ? -19.078 -2.771 7.684 1.00 98.06 190 MET A O 1
ATOM 1556 N N . LYS A 1 191 ? -19.091 -0.536 7.506 1.00 96.75 191 LYS A N 1
ATOM 1557 C CA . LYS A 1 191 ? -19.079 -0.502 6.041 1.00 96.75 191 LYS A CA 1
ATOM 1558 C C . LYS A 1 191 ? -17.664 -0.291 5.534 1.00 96.75 191 LYS A C 1
ATOM 1560 O O . LYS A 1 191 ? -17.013 0.681 5.919 1.00 96.75 191 LYS A O 1
ATOM 1565 N N . MET A 1 192 ? -17.225 -1.184 4.659 1.00 94.19 192 MET A N 1
ATOM 1566 C CA . MET A 1 192 ? -15.928 -1.114 4.000 1.00 94.19 192 MET A CA 1
ATOM 1567 C C . MET A 1 192 ? -15.995 -0.223 2.754 1.00 94.19 192 MET A C 1
ATOM 1569 O O . MET A 1 192 ? -16.918 -0.340 1.949 1.00 94.19 192 MET A O 1
ATOM 1573 N N . GLU A 1 193 ? -14.988 0.622 2.573 1.00 90.38 193 GLU A N 1
ATOM 1574 C CA . GLU A 1 193 ? -14.737 1.392 1.359 1.00 90.38 193 GLU A CA 1
ATOM 1575 C C . GLU A 1 193 ? -13.247 1.356 1.002 1.00 90.38 193 GLU A C 1
ATOM 1577 O O . GLU A 1 193 ? -12.376 1.184 1.858 1.00 90.38 193 GLU A O 1
ATOM 1582 N N . MET A 1 194 ? -12.947 1.541 -0.278 1.00 81.81 194 MET A N 1
ATOM 1583 C CA . MET A 1 194 ? -11.586 1.778 -0.740 1.00 81.81 194 MET A CA 1
ATOM 1584 C C . MET A 1 194 ? -11.327 3.283 -0.722 1.00 81.81 194 MET A C 1
ATOM 1586 O O . MET A 1 194 ? -12.052 4.040 -1.366 1.00 81.81 194 MET A O 1
ATOM 1590 N N . LYS A 1 195 ? -10.292 3.710 0.001 1.00 76.50 195 LYS A N 1
ATOM 1591 C CA . LYS A 1 195 ? -9.944 5.133 0.122 1.00 76.50 195 LYS A CA 1
ATOM 1592 C C . LYS A 1 195 ? -8.783 5.523 -0.790 1.00 76.50 195 LYS A C 1
ATOM 1594 O O . LYS A 1 195 ? -8.865 6.512 -1.505 1.00 76.50 195 LYS A O 1
ATOM 1599 N N . ASP A 1 196 ? -7.717 4.734 -0.739 1.00 74.25 196 ASP A N 1
ATOM 1600 C CA . ASP A 1 196 ? -6.499 4.886 -1.529 1.00 74.25 196 ASP A CA 1
ATOM 1601 C C . ASP A 1 196 ? -6.169 3.523 -2.163 1.00 74.25 196 ASP A C 1
ATOM 1603 O O . ASP A 1 196 ? -6.646 2.494 -1.665 1.00 74.25 196 ASP A O 1
ATOM 1607 N N . PRO A 1 197 ? -5.355 3.466 -3.233 1.00 76.25 197 PRO A N 1
ATOM 1608 C CA . PRO A 1 197 ? -4.958 2.194 -3.823 1.00 76.25 197 PRO A CA 1
ATOM 1609 C C . PRO A 1 197 ? -4.348 1.291 -2.752 1.00 76.25 197 PRO A C 1
ATOM 1611 O O . PRO A 1 197 ? -3.381 1.677 -2.092 1.00 76.25 197 PRO A O 1
ATOM 1614 N N . TYR A 1 198 ? -4.912 0.092 -2.588 1.00 83.88 198 TYR A N 1
ATOM 1615 C CA . TYR A 1 198 ? -4.452 -0.904 -1.614 1.00 83.88 198 TYR A CA 1
ATOM 1616 C C . TYR A 1 198 ? -4.573 -0.485 -0.137 1.00 83.88 198 TYR A C 1
ATOM 1618 O O . TYR A 1 198 ? -3.856 -1.002 0.725 1.00 83.88 198 TYR A O 1
ATOM 1626 N N . MET A 1 199 ? -5.493 0.438 0.162 1.00 88.25 199 MET A N 1
ATOM 1627 C CA . MET A 1 199 ? -5.940 0.760 1.515 1.00 88.25 199 MET A CA 1
ATOM 1628 C C . MET A 1 199 ? -7.457 0.590 1.613 1.00 88.25 199 MET A C 1
ATOM 1630 O O . MET A 1 199 ? -8.225 1.274 0.926 1.00 88.25 199 MET A O 1
ATOM 1634 N N . PHE A 1 200 ? -7.883 -0.274 2.530 1.00 91.75 200 PHE A N 1
ATOM 1635 C CA . PHE A 1 200 ? -9.292 -0.461 2.858 1.00 91.75 200 PHE A CA 1
ATOM 1636 C C . PHE A 1 200 ? -9.619 0.240 4.161 1.00 91.75 200 PHE A C 1
ATOM 1638 O O . PHE A 1 200 ? -8.895 0.133 5.148 1.00 91.75 200 PHE A O 1
ATOM 1645 N N . ARG A 1 201 ? -10.734 0.955 4.162 1.00 93.88 201 ARG A N 1
ATOM 1646 C CA . ARG A 1 201 ? -11.219 1.726 5.293 1.00 93.88 201 ARG A CA 1
ATOM 1647 C C . ARG A 1 201 ? -12.584 1.211 5.707 1.00 93.88 201 ARG A C 1
ATOM 1649 O O . ARG A 1 201 ? -13.429 0.926 4.870 1.00 93.88 201 ARG A O 1
ATOM 1656 N N . TYR A 1 202 ? -12.809 1.162 7.009 1.00 96.75 202 TYR A N 1
ATOM 1657 C CA . TYR A 1 202 ? -14.060 0.749 7.618 1.00 96.75 202 TYR A CA 1
ATOM 1658 C C . TYR A 1 202 ? -14.674 1.921 8.364 1.00 96.75 202 TYR A C 1
ATOM 1660 O O . TYR A 1 202 ? -14.008 2.638 9.123 1.00 96.75 202 TYR A O 1
ATOM 1668 N N . THR A 1 203 ? -15.966 2.107 8.133 1.00 96.94 203 THR A N 1
ATOM 1669 C CA . THR A 1 203 ? -16.750 3.203 8.689 1.00 96.94 203 THR A CA 1
ATOM 1670 C C . THR A 1 203 ? -17.892 2.661 9.531 1.00 96.94 203 THR A C 1
ATOM 1672 O O . THR A 1 203 ? -18.573 1.712 9.145 1.00 96.94 203 THR A O 1
ATOM 1675 N N . TYR A 1 204 ? -18.124 3.285 10.680 1.00 97.56 204 TYR A N 1
ATOM 1676 C CA . TYR A 1 204 ? -19.235 2.973 11.572 1.00 97.56 204 TYR A CA 1
ATOM 1677 C C . TYR A 1 204 ? -19.988 4.263 11.878 1.00 97.56 204 TYR A C 1
ATOM 1679 O O . TYR A 1 204 ? -19.369 5.279 12.191 1.00 97.56 204 TYR A O 1
ATOM 1687 N N . LYS A 1 205 ? -21.313 4.270 11.682 1.00 95.69 205 LYS A N 1
ATOM 1688 C CA . LYS A 1 205 ? -22.154 5.485 11.769 1.00 95.69 205 LYS A CA 1
ATOM 1689 C C . LYS A 1 205 ? -21.566 6.693 11.010 1.00 95.69 205 LYS A C 1
ATOM 1691 O O . LYS A 1 205 ? -21.614 7.826 11.471 1.00 95.69 205 LYS A O 1
ATOM 1696 N N . LYS A 1 206 ? -21.020 6.437 9.811 1.00 93.94 206 LYS A N 1
ATOM 1697 C CA . LYS A 1 206 ? -20.336 7.412 8.931 1.00 93.94 206 LYS A CA 1
ATOM 1698 C C . LYS A 1 206 ? -19.026 7.993 9.485 1.00 93.94 206 LYS A C 1
ATOM 1700 O O . LYS A 1 206 ? -18.484 8.909 8.874 1.00 93.94 206 LYS A O 1
ATOM 1705 N N . ILE A 1 207 ? -18.484 7.466 10.580 1.00 94.31 207 ILE A N 1
ATOM 1706 C CA . ILE A 1 207 ? -17.190 7.871 11.135 1.00 94.31 207 ILE A CA 1
ATOM 1707 C C . ILE A 1 207 ? -16.123 6.814 10.814 1.00 94.31 207 ILE A C 1
ATOM 1709 O O . ILE A 1 207 ? -16.355 5.608 10.950 1.00 94.31 207 ILE A O 1
ATOM 1713 N N . TYR A 1 208 ? -14.937 7.261 10.394 1.00 93.44 208 TYR A N 1
ATOM 1714 C CA . TYR A 1 208 ? -13.792 6.378 10.151 1.00 93.44 208 TYR A CA 1
ATOM 1715 C C . TYR A 1 208 ? -13.372 5.662 11.437 1.00 93.44 208 TYR A C 1
ATOM 1717 O O . TYR A 1 208 ? -13.228 6.296 12.483 1.00 93.44 208 TYR A O 1
ATOM 1725 N N . SER A 1 209 ? -13.201 4.342 11.369 1.00 95.69 209 SER A N 1
ATOM 1726 C CA . SER A 1 209 ? -12.968 3.518 12.563 1.00 95.69 209 SER A CA 1
ATOM 1727 C C . SER A 1 209 ? -11.765 2.594 12.428 1.00 95.69 209 SER A C 1
ATOM 1729 O O . SER A 1 209 ? -10.970 2.518 13.359 1.00 95.69 209 SER A O 1
ATOM 1731 N N . VAL A 1 210 ? -11.581 1.940 11.279 1.00 96.69 210 VAL A N 1
ATOM 1732 C CA . VAL A 1 210 ? -10.440 1.038 11.045 1.00 96.69 210 VAL A CA 1
ATOM 1733 C C . VAL A 1 210 ? -9.890 1.251 9.642 1.00 96.69 210 VAL A C 1
ATOM 1735 O O . VAL A 1 210 ? -10.654 1.499 8.712 1.00 96.69 210 VAL A O 1
ATOM 1738 N N . GLU A 1 211 ? -8.578 1.138 9.466 1.00 95.00 211 GLU A N 1
ATOM 1739 C CA . GLU A 1 211 ? -7.941 1.045 8.153 1.00 95.00 211 GLU A CA 1
ATOM 1740 C C . GLU A 1 211 ? -6.996 -0.163 8.100 1.00 95.00 211 GLU A C 1
ATOM 1742 O O . GLU A 1 211 ? -6.237 -0.412 9.040 1.00 95.00 211 GLU A O 1
ATOM 1747 N N . LEU A 1 212 ? -7.024 -0.884 6.979 1.00 94.38 212 LEU A N 1
ATOM 1748 C CA . LEU A 1 212 ? -6.077 -1.936 6.625 1.00 94.38 212 LEU A CA 1
ATOM 1749 C C . LEU A 1 212 ? -5.222 -1.472 5.449 1.00 94.38 212 LEU A C 1
ATOM 1751 O O . LEU A 1 212 ? -5.732 -0.971 4.444 1.00 94.38 212 LEU A O 1
ATOM 1755 N N . HIS A 1 213 ? -3.915 -1.660 5.580 1.00 90.69 213 HIS A N 1
ATOM 1756 C CA . HIS A 1 213 ? -2.915 -1.284 4.584 1.00 90.69 213 HIS A CA 1
ATOM 1757 C C . HIS A 1 213 ? -2.036 -2.494 4.310 1.00 90.69 213 HIS A C 1
ATOM 1759 O O . HIS A 1 213 ? -1.824 -3.289 5.221 1.00 90.69 213 HIS A O 1
ATOM 1765 N N . ASN A 1 214 ? -1.478 -2.604 3.105 1.00 87.12 214 ASN A N 1
ATOM 1766 C CA . ASN A 1 214 ? -0.576 -3.707 2.763 1.00 87.12 214 ASN A CA 1
ATOM 1767 C C . ASN A 1 214 ? 0.887 -3.305 2.535 1.00 87.12 214 ASN A C 1
ATOM 1769 O O . ASN A 1 214 ? 1.719 -4.187 2.385 1.00 87.12 214 ASN A O 1
ATOM 1773 N N . ASN A 1 215 ? 1.221 -2.008 2.573 1.00 80.00 215 ASN A N 1
ATOM 1774 C CA . ASN A 1 215 ? 2.593 -1.533 2.379 1.00 80.00 215 ASN A CA 1
ATOM 1775 C C . ASN A 1 215 ? 3.087 -0.578 3.490 1.00 80.00 215 ASN A C 1
ATOM 1777 O O . ASN A 1 215 ? 2.828 0.636 3.437 1.00 80.00 215 ASN A O 1
ATOM 1781 N N . PRO A 1 216 ? 3.792 -1.103 4.509 1.00 80.50 216 PRO A N 1
ATOM 1782 C CA . PRO A 1 216 ? 3.734 -2.509 4.936 1.00 80.50 216 PRO A CA 1
ATOM 1783 C C . PRO A 1 216 ? 2.345 -2.870 5.480 1.00 80.50 216 PRO A C 1
ATOM 1785 O O . PRO A 1 216 ? 1.515 -1.971 5.682 1.00 80.50 216 PRO A O 1
ATOM 1788 N N . PHE A 1 217 ? 2.114 -4.161 5.753 1.00 88.44 217 PHE A N 1
ATOM 1789 C CA . PHE A 1 217 ? 0.918 -4.595 6.470 1.00 88.44 217 PHE A CA 1
ATOM 1790 C C . PHE A 1 217 ? 0.785 -3.840 7.788 1.00 88.44 217 PHE A C 1
ATOM 1792 O O . PHE A 1 217 ? 1.702 -3.827 8.615 1.00 88.44 217 PHE A O 1
ATOM 1799 N N . ARG A 1 218 ? -0.347 -3.164 7.965 1.00 90.38 218 ARG A N 1
ATOM 1800 C CA . ARG A 1 218 ? -0.690 -2.518 9.230 1.00 90.38 218 ARG A CA 1
ATOM 1801 C C . ARG A 1 218 ? -2.189 -2.356 9.364 1.00 90.38 218 ARG A C 1
ATOM 1803 O O . ARG A 1 218 ? -2.897 -2.056 8.400 1.00 90.38 218 ARG A O 1
ATOM 1810 N N . VAL A 1 219 ? -2.616 -2.453 10.611 1.00 93.56 219 VAL A N 1
ATOM 1811 C CA . VAL A 1 219 ? -3.960 -2.116 11.067 1.00 93.56 219 VAL A CA 1
ATOM 1812 C C . VAL A 1 219 ? -3.889 -0.783 11.801 1.00 93.56 219 VAL A C 1
ATOM 1814 O O . VAL A 1 219 ? -2.989 -0.570 12.621 1.00 93.56 219 VAL A O 1
ATOM 1817 N N . MET A 1 220 ? -4.812 0.124 11.493 1.00 93.75 220 MET A N 1
ATOM 1818 C CA . MET A 1 220 ? -4.956 1.408 12.178 1.00 93.75 220 MET A CA 1
ATOM 1819 C C . MET A 1 220 ? -6.365 1.525 12.753 1.00 93.75 220 MET A C 1
ATOM 1821 O O . MET A 1 220 ? -7.330 1.562 11.994 1.00 93.75 220 MET A O 1
ATOM 1825 N N . VAL A 1 221 ? -6.484 1.626 14.078 1.00 96.25 221 VAL A N 1
ATOM 1826 C CA . VAL A 1 221 ? -7.746 1.968 14.750 1.00 96.25 221 VAL A CA 1
ATOM 1827 C C . VAL A 1 221 ? -7.821 3.484 14.871 1.00 96.25 221 VAL A C 1
ATOM 1829 O O . VAL A 1 221 ? -6.995 4.106 15.539 1.00 96.25 221 VAL A O 1
ATOM 1832 N N . ILE A 1 222 ? -8.780 4.094 14.183 1.00 94.25 222 ILE A N 1
ATOM 1833 C CA . ILE A 1 222 ? -8.929 5.546 14.071 1.00 94.25 222 ILE A CA 1
ATOM 1834 C C . ILE A 1 222 ? -9.834 6.035 15.198 1.00 94.25 222 ILE A C 1
ATOM 1836 O O . ILE A 1 222 ? -10.997 5.655 15.241 1.00 94.25 222 ILE A O 1
ATOM 1840 N N . TYR A 1 223 ? -9.344 6.909 16.080 1.00 93.12 223 TYR A N 1
ATOM 1841 C CA . TYR A 1 223 ? -10.120 7.420 17.227 1.00 93.12 223 TYR A CA 1
ATOM 1842 C C . TYR A 1 223 ? -10.734 8.813 16.990 1.00 93.12 223 TYR A C 1
ATOM 1844 O O . TYR A 1 223 ? -11.293 9.428 17.900 1.00 93.12 223 TYR A O 1
ATOM 1852 N N . GLN A 1 224 ? -10.648 9.341 15.766 1.00 91.00 224 GLN A N 1
ATOM 1853 C CA . GLN A 1 224 ? -11.179 10.660 15.409 1.00 91.00 224 GLN A CA 1
ATOM 1854 C C . GLN A 1 224 ? -12.707 10.683 15.361 1.00 91.00 224 GLN A C 1
ATOM 1856 O O . GLN A 1 224 ? -13.300 9.875 14.664 1.00 91.00 224 GLN A O 1
ATOM 1861 N N . LEU A 1 225 ? -13.379 11.636 16.002 1.00 91.75 225 LEU A N 1
ATOM 1862 C CA . LEU A 1 225 ? -14.857 11.691 16.015 1.00 91.75 225 LEU A CA 1
ATOM 1863 C C . LEU A 1 225 ? -15.481 12.464 14.837 1.00 91.75 225 LEU A C 1
ATOM 1865 O O . LEU A 1 225 ? -16.672 12.758 14.824 1.00 91.75 225 LEU A O 1
ATOM 1869 N N . ASN A 1 226 ? -14.687 12.811 13.827 1.00 87.62 226 ASN A N 1
ATOM 1870 C CA . ASN A 1 226 ? -15.141 13.496 12.620 1.00 87.62 226 ASN A CA 1
ATOM 1871 C C . ASN A 1 226 ? -14.193 13.181 11.451 1.00 87.62 226 ASN A C 1
ATOM 1873 O O . ASN A 1 226 ? -13.021 12.915 11.677 1.00 87.62 226 ASN A O 1
ATOM 1877 N N . ASN A 1 227 ? -14.662 13.252 10.205 1.00 83.88 227 ASN A N 1
ATOM 1878 C CA . ASN A 1 227 ? -13.864 12.910 9.020 1.00 83.88 227 ASN A CA 1
ATOM 1879 C C . ASN A 1 227 ? -13.149 14.107 8.350 1.00 83.88 227 ASN A C 1
ATOM 1881 O O . ASN A 1 227 ? -12.486 13.920 7.332 1.00 83.88 227 ASN A O 1
ATOM 1885 N N . GLY A 1 228 ? -13.289 15.330 8.873 1.00 72.56 228 GLY A N 1
ATOM 1886 C CA . GLY A 1 228 ? -12.708 16.545 8.275 1.00 72.56 228 GLY A CA 1
ATOM 1887 C C . GLY A 1 228 ? -12.611 17.780 9.183 1.00 72.56 228 GLY A C 1
ATOM 1888 O O . GLY A 1 228 ? -11.969 18.757 8.810 1.00 72.56 228 GLY A O 1
ATOM 1889 N N . LYS A 1 229 ? -13.208 17.756 10.379 1.00 71.75 229 LYS A N 1
ATOM 1890 C CA . LYS A 1 229 ? -13.089 18.797 11.411 1.00 71.75 229 LYS A CA 1
ATOM 1891 C C . LYS A 1 229 ? -12.393 18.239 12.647 1.00 71.75 229 LYS A C 1
ATOM 1893 O O . LYS A 1 229 ? -12.472 17.046 12.935 1.00 71.75 229 LYS A O 1
ATOM 1898 N N . HIS A 1 230 ? -11.714 19.108 13.383 1.00 76.31 230 HIS A N 1
ATOM 1899 C CA . HIS A 1 230 ? -11.134 18.729 14.662 1.00 76.31 230 HIS A CA 1
ATOM 1900 C C . HIS A 1 230 ? -12.224 18.705 15.738 1.00 76.31 230 HIS A C 1
ATOM 1902 O O . HIS A 1 230 ? -12.931 19.694 15.921 1.00 76.31 230 HIS A O 1
ATOM 1908 N N . VAL A 1 231 ? -12.351 17.574 16.431 1.00 83.56 231 VAL A N 1
ATOM 1909 C CA . VAL A 1 231 ? -13.121 17.458 17.670 1.00 83.56 231 VAL A CA 1
ATOM 1910 C C . VAL A 1 231 ? -12.103 17.509 18.804 1.00 83.56 231 VAL A C 1
ATOM 1912 O O . VAL A 1 231 ? -11.121 16.755 18.785 1.00 83.56 231 VAL A O 1
ATOM 1915 N N . TYR A 1 232 ? -12.302 18.434 19.747 1.00 81.19 232 TYR A N 1
ATOM 1916 C CA . TYR A 1 232 ? -11.527 18.472 20.992 1.00 81.19 232 TYR A CA 1
ATOM 1917 C C . TYR A 1 232 ? -11.671 17.136 21.728 1.00 81.19 232 TYR A C 1
ATOM 1919 O O . TYR A 1 232 ? -12.542 16.370 21.364 1.00 81.19 232 TYR A O 1
ATOM 1927 N N . ASP A 1 233 ? -10.784 16.825 22.677 1.00 87.19 233 ASP A N 1
ATOM 1928 C CA . ASP A 1 233 ? -10.859 15.663 23.594 1.00 87.19 233 ASP A CA 1
ATOM 1929 C C . ASP A 1 233 ? -11.091 14.243 22.996 1.00 87.19 233 ASP A C 1
ATOM 1931 O O . ASP A 1 233 ? -11.272 13.276 23.733 1.00 87.19 233 ASP A O 1
ATOM 1935 N N . GLN A 1 234 ? -11.056 14.070 21.670 1.00 91.19 234 GLN A N 1
ATOM 1936 C CA . GLN A 1 234 ? -11.409 12.804 21.016 1.00 91.19 234 GLN A CA 1
ATOM 1937 C C . GLN A 1 234 ? -10.553 11.611 21.465 1.00 91.19 234 GLN A C 1
ATOM 1939 O O . GLN A 1 234 ? -11.053 10.494 21.530 1.00 91.19 234 GLN A O 1
ATOM 1944 N N . PHE A 1 235 ? -9.273 11.818 21.780 1.00 92.38 235 PHE A N 1
ATOM 1945 C CA . PHE A 1 235 ? -8.443 10.730 22.297 1.00 92.38 235 PHE A CA 1
ATOM 1946 C C . PHE A 1 235 ? -8.793 10.436 23.754 1.00 92.38 235 PHE A C 1
ATOM 1948 O O . PHE A 1 235 ? -8.924 9.282 24.134 1.00 92.38 235 PHE A O 1
ATOM 1955 N N . GLU A 1 236 ? -8.991 11.479 24.552 1.00 92.94 236 GLU A N 1
ATOM 1956 C CA . GLU A 1 236 ? -9.359 11.393 25.958 1.00 92.94 236 GLU A CA 1
ATOM 1957 C C . GLU A 1 236 ? -10.687 10.634 26.129 1.00 92.94 236 GLU A C 1
ATOM 1959 O O . GLU A 1 236 ? -10.786 9.756 26.981 1.00 92.94 236 GLU A O 1
ATOM 1964 N N . ARG A 1 237 ? -11.667 10.854 25.239 1.00 94.38 237 ARG A N 1
ATOM 1965 C CA . ARG A 1 237 ? -12.898 10.043 25.185 1.00 94.38 237 ARG A CA 1
ATOM 1966 C C . ARG A 1 237 ? -12.633 8.584 24.828 1.00 94.38 237 ARG A C 1
ATOM 1968 O O . ARG A 1 237 ? -13.274 7.703 25.387 1.00 94.38 237 ARG A O 1
ATOM 1975 N N . PHE A 1 238 ? -11.739 8.310 23.878 1.00 95.56 238 PHE A N 1
ATOM 1976 C CA . PHE A 1 238 ? -11.370 6.931 23.542 1.00 95.56 238 PHE A CA 1
ATOM 1977 C C . PHE A 1 238 ? -10.722 6.236 24.747 1.00 95.56 238 PHE A C 1
ATOM 1979 O O . PHE A 1 238 ? -11.133 5.139 25.117 1.00 95.56 238 PHE A O 1
ATOM 1986 N N . LEU A 1 239 ? -9.769 6.909 25.397 1.00 95.56 239 LEU A N 1
ATOM 1987 C CA . LEU A 1 239 ? -9.053 6.397 26.560 1.00 95.56 239 LEU A CA 1
ATOM 1988 C C . LEU A 1 239 ? -9.993 6.148 27.747 1.00 95.56 239 LEU A C 1
ATOM 1990 O O . LEU A 1 239 ? -9.925 5.079 28.338 1.00 95.56 239 LEU A O 1
ATOM 1994 N N . ALA A 1 240 ? -10.934 7.053 28.026 1.00 95.62 240 ALA A N 1
ATOM 1995 C CA . ALA A 1 240 ? -11.910 6.867 29.100 1.00 95.62 240 ALA A CA 1
ATOM 1996 C C . ALA A 1 240 ? -12.769 5.599 28.917 1.00 95.62 240 ALA A C 1
ATOM 1998 O O . ALA A 1 240 ? -13.094 4.924 29.888 1.00 95.62 240 ALA A O 1
ATOM 1999 N N . ASN A 1 241 ? -13.116 5.238 27.674 1.00 96.31 241 ASN A N 1
ATOM 2000 C CA . ASN A 1 241 ? -13.831 3.985 27.397 1.00 96.31 241 ASN A CA 1
ATOM 2001 C C . ASN A 1 241 ? -12.921 2.751 27.554 1.00 96.31 241 ASN A C 1
ATOM 2003 O O . ASN A 1 241 ? -13.400 1.687 27.948 1.00 96.31 241 ASN A O 1
ATOM 2007 N N . ALA A 1 242 ? -11.623 2.885 27.262 1.00 95.88 242 ALA A N 1
ATOM 2008 C CA . ALA A 1 242 ? -10.633 1.832 27.487 1.00 95.88 242 ALA A CA 1
ATOM 2009 C C . ALA A 1 242 ? -10.402 1.570 28.987 1.00 95.88 242 ALA A C 1
ATOM 2011 O O . ALA A 1 242 ? -10.308 0.422 29.408 1.00 95.88 242 ALA A O 1
ATOM 2012 N N . GLU A 1 243 ? -10.378 2.624 29.802 1.00 95.38 243 GLU A N 1
ATOM 2013 C CA . GLU A 1 243 ? -10.181 2.554 31.258 1.00 95.38 243 GLU A CA 1
ATOM 2014 C C . GLU A 1 243 ? -11.347 1.894 32.005 1.00 95.38 243 GLU A C 1
ATOM 2016 O O . GLU A 1 243 ? -11.181 1.425 33.126 1.00 95.38 243 GLU A O 1
ATOM 2021 N N . GLN A 1 244 ? -12.526 1.835 31.386 1.00 95.06 244 GLN A N 1
ATOM 2022 C CA . GLN A 1 244 ? -13.700 1.159 31.941 1.00 95.06 244 GLN A CA 1
ATOM 2023 C C . GLN A 1 244 ? -13.723 -0.348 31.642 1.00 95.06 244 GLN A C 1
ATOM 2025 O O . GLN A 1 244 ? -14.629 -1.045 32.102 1.00 95.06 244 GLN A O 1
ATOM 2030 N N . GLN A 1 245 ? -12.771 -0.862 30.856 1.00 94.50 245 GLN A N 1
ATOM 2031 C CA . GLN A 1 245 ? -12.723 -2.282 30.519 1.00 94.50 245 GLN A CA 1
ATOM 2032 C C . GLN A 1 245 ? -12.129 -3.116 31.670 1.00 94.50 245 GLN A C 1
ATOM 2034 O O . GLN A 1 245 ? -11.248 -2.637 32.383 1.00 94.50 245 GLN A O 1
ATOM 2039 N N . PRO A 1 246 ? -12.543 -4.388 31.840 1.00 92.38 246 PRO A N 1
ATOM 2040 C CA . PRO A 1 246 ? -11.995 -5.267 32.882 1.00 92.38 246 PRO A CA 1
ATOM 2041 C C . PRO A 1 246 ? -10.474 -5.493 32.801 1.00 92.38 246 PRO A C 1
ATOM 2043 O O . PRO A 1 246 ? -9.841 -5.793 33.807 1.00 92.38 246 PRO A O 1
ATOM 2046 N N . ASP A 1 247 ? -9.898 -5.357 31.608 1.00 91.25 247 ASP A N 1
ATOM 2047 C CA . ASP A 1 247 ? -8.485 -5.533 31.254 1.00 91.25 247 ASP A CA 1
ATOM 2048 C C . ASP A 1 247 ? -7.771 -4.188 30.991 1.00 91.25 247 ASP A C 1
ATOM 2050 O O . ASP A 1 247 ? -6.784 -4.133 30.250 1.00 91.25 247 ASP A O 1
ATOM 2054 N N . ALA A 1 248 ? -8.265 -3.091 31.585 1.00 93.62 248 ALA A N 1
ATOM 2055 C CA . ALA A 1 248 ? -7.796 -1.726 31.331 1.00 93.62 248 ALA A CA 1
ATOM 2056 C C . ALA A 1 248 ? -6.265 -1.574 31.377 1.00 93.62 248 ALA A C 1
ATOM 2058 O O . ALA A 1 248 ? -5.693 -0.947 30.488 1.00 93.62 248 ALA A O 1
ATOM 2059 N N . ASP A 1 249 ? -5.580 -2.181 32.350 1.00 93.75 249 ASP A N 1
ATOM 2060 C CA . ASP A 1 249 ? -4.122 -2.057 32.496 1.00 93.75 249 ASP A CA 1
ATOM 2061 C C . ASP A 1 249 ? -3.342 -2.597 31.288 1.00 93.75 249 ASP A C 1
ATOM 2063 O O . ASP A 1 249 ? -2.312 -2.045 30.889 1.00 93.75 249 ASP A O 1
ATOM 2067 N N . GLU A 1 250 ? -3.781 -3.710 30.703 1.00 93.31 250 GLU A N 1
ATOM 2068 C CA . GLU A 1 250 ? -3.142 -4.300 29.523 1.00 93.31 250 GLU A CA 1
ATOM 2069 C C . GLU A 1 250 ? -3.439 -3.474 28.270 1.00 93.31 250 GLU A C 1
ATOM 2071 O O . GLU A 1 250 ? -2.533 -3.080 27.530 1.00 93.31 250 GLU A O 1
ATOM 2076 N N . LEU A 1 251 ? -4.706 -3.125 28.098 1.00 93.19 251 LEU A N 1
ATOM 2077 C CA . LEU A 1 251 ? -5.208 -2.349 26.980 1.00 93.19 251 LEU A CA 1
ATOM 2078 C C . LEU A 1 251 ? -4.595 -0.941 26.915 1.00 93.19 251 LEU A C 1
ATOM 2080 O O . LEU A 1 251 ? -4.142 -0.501 25.856 1.00 93.19 251 LEU A O 1
ATOM 2084 N N . VAL A 1 252 ? -4.516 -0.236 28.046 1.00 94.31 252 VAL A N 1
ATOM 2085 C CA . VAL A 1 252 ? -3.881 1.087 28.136 1.00 94.31 252 VAL A CA 1
ATOM 2086 C C . VAL A 1 252 ? -2.395 0.985 27.809 1.00 94.31 252 VAL A C 1
ATOM 2088 O O . VAL A 1 252 ? -1.889 1.813 27.046 1.00 94.31 252 VAL A O 1
ATOM 2091 N N . ARG A 1 253 ? -1.692 -0.050 28.292 1.00 93.06 253 ARG A N 1
ATOM 2092 C CA . ARG A 1 253 ? -0.288 -0.296 27.913 1.00 93.06 253 ARG A CA 1
ATOM 2093 C C . ARG A 1 253 ? -0.135 -0.533 26.410 1.00 93.06 253 ARG A C 1
ATOM 2095 O O . ARG A 1 253 ? 0.793 0.011 25.801 1.00 93.06 253 ARG A O 1
ATOM 2102 N N . TYR A 1 254 ? -1.061 -1.261 25.787 1.00 92.62 254 TYR A N 1
ATOM 2103 C CA . TYR A 1 254 ? -1.073 -1.447 24.335 1.00 92.62 254 TYR A CA 1
ATOM 2104 C C . TYR A 1 254 ? -1.268 -0.113 23.594 1.00 92.62 254 TYR A C 1
ATOM 2106 O O . TYR A 1 254 ? -0.483 0.234 22.705 1.00 92.62 254 TYR A O 1
ATOM 2114 N N . ILE A 1 255 ? -2.242 0.701 24.017 1.00 92.75 255 ILE A N 1
ATOM 2115 C CA . ILE A 1 255 ? -2.513 2.039 23.459 1.00 92.75 255 ILE A CA 1
ATOM 2116 C C . ILE A 1 255 ? -1.289 2.958 23.604 1.00 92.75 255 ILE A C 1
ATOM 2118 O O . ILE A 1 255 ? -0.895 3.625 22.643 1.00 92.75 255 ILE A O 1
ATOM 2122 N N . GLN A 1 256 ? -0.637 2.967 24.771 1.00 90.81 256 GLN A N 1
ATOM 2123 C CA . GLN A 1 256 ? 0.591 3.736 25.025 1.00 90.81 256 GLN A CA 1
ATOM 2124 C C . GLN A 1 256 ? 1.724 3.383 24.053 1.00 90.81 256 GLN A C 1
ATOM 2126 O O . GLN A 1 256 ? 2.514 4.259 23.671 1.00 90.81 256 GLN A O 1
ATOM 2131 N N . GLY A 1 257 ? 1.853 2.099 23.706 1.00 87.50 257 GLY A N 1
ATOM 2132 C CA . GLY A 1 257 ? 2.863 1.588 22.780 1.00 87.50 257 GLY A CA 1
ATOM 2133 C C . GLY A 1 257 ? 2.512 1.810 21.307 1.00 87.50 257 GLY A C 1
ATOM 2134 O O . GLY A 1 257 ? 3.425 2.012 20.494 1.00 87.50 257 GLY A O 1
ATOM 2135 N N . GLY A 1 258 ? 1.214 1.796 20.993 1.00 87.81 258 GLY A N 1
ATOM 2136 C CA . GLY A 1 258 ? 0.658 1.866 19.644 1.00 87.81 258 GLY A CA 1
ATOM 2137 C C . GLY A 1 258 ? 0.166 3.245 19.204 1.00 87.81 258 GLY A C 1
ATOM 2138 O O . GLY A 1 258 ? -0.295 3.386 18.076 1.00 87.81 258 GLY A O 1
ATOM 2139 N N . ILE A 1 259 ? 0.217 4.283 20.042 1.00 88.69 259 ILE A N 1
ATOM 2140 C CA . ILE A 1 259 ? -0.214 5.618 19.611 1.00 88.69 259 ILE A CA 1
ATOM 2141 C C . ILE A 1 259 ? 0.601 6.082 18.397 1.00 88.69 259 ILE A C 1
ATOM 2143 O O . ILE A 1 259 ? 1.837 6.084 18.413 1.00 88.69 259 ILE A O 1
ATOM 2147 N N . TRP A 1 260 ? -0.085 6.480 17.325 1.00 82.38 260 TRP A N 1
ATOM 2148 C CA . TRP A 1 260 ? 0.602 6.889 16.110 1.00 82.38 260 TRP A CA 1
ATOM 2149 C C . TRP A 1 260 ? 1.310 8.226 16.316 1.00 82.38 260 TRP A C 1
ATOM 2151 O O . TRP A 1 260 ? 0.686 9.271 16.517 1.00 82.38 260 TRP A O 1
ATOM 2161 N N . VAL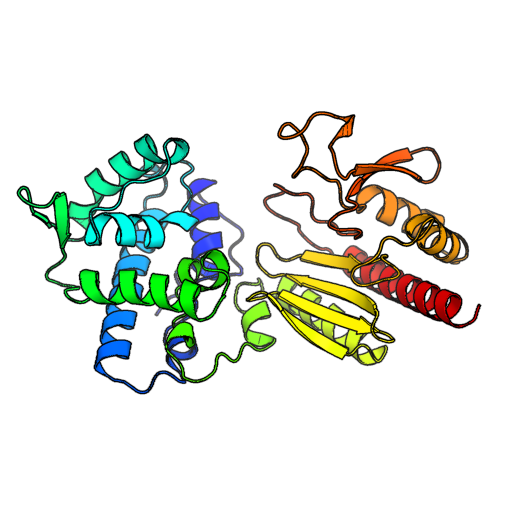 A 1 261 ? 2.637 8.209 16.224 1.00 75.50 261 VAL A N 1
ATOM 2162 C CA . VAL A 1 261 ? 3.470 9.393 16.447 1.00 75.50 261 VAL A CA 1
ATOM 2163 C C . VAL A 1 261 ? 3.673 10.173 15.149 1.00 75.50 261 VAL A C 1
ATOM 2165 O O . VAL A 1 261 ? 4.023 9.611 14.107 1.00 75.50 261 VAL A O 1
ATOM 2168 N N . CYS A 1 262 ? 3.512 11.501 15.201 1.00 67.50 262 CYS A N 1
ATOM 2169 C CA . CYS A 1 262 ? 3.813 12.353 14.050 1.00 67.50 262 CYS A CA 1
ATOM 2170 C C . CYS A 1 262 ? 5.326 12.474 13.823 1.00 67.50 262 CYS A C 1
ATOM 2172 O O . CYS A 1 262 ? 6.008 13.310 14.411 1.00 67.50 262 CYS A O 1
ATOM 2174 N N . THR A 1 263 ? 5.842 11.675 12.901 1.00 64.25 263 THR A N 1
ATOM 2175 C CA . THR A 1 263 ? 7.217 11.775 12.385 1.00 64.25 263 THR A CA 1
ATOM 2176 C C . THR A 1 263 ? 7.298 12.584 11.093 1.00 64.25 263 THR A C 1
ATOM 2178 O O . THR A 1 263 ? 8.363 13.069 10.740 1.00 64.25 263 THR A O 1
ATOM 2181 N N . GLY A 1 264 ? 6.172 12.779 10.397 1.00 62.47 264 GLY A N 1
ATOM 2182 C CA . GLY A 1 264 ? 6.127 13.487 9.114 1.00 62.47 264 GLY A CA 1
ATOM 2183 C C . GLY A 1 264 ? 6.419 14.977 9.200 1.00 62.47 264 GLY A C 1
ATOM 2184 O O . GLY A 1 264 ? 7.014 15.525 8.287 1.00 62.47 264 GLY A O 1
ATOM 2185 N N . CYS A 1 265 ? 6.038 15.626 10.297 1.00 64.31 265 CYS A N 1
ATOM 2186 C CA . CYS A 1 265 ? 6.400 17.019 10.560 1.00 64.31 265 CYS A CA 1
ATOM 2187 C C . CYS A 1 265 ? 7.679 17.137 11.401 1.00 64.31 265 CYS A C 1
ATOM 2189 O O . CYS A 1 265 ? 8.153 18.248 11.649 1.00 64.31 265 CYS A O 1
ATOM 2191 N N . ASN A 1 266 ? 8.220 16.014 11.881 1.00 61.62 266 ASN A N 1
ATOM 2192 C CA . ASN A 1 266 ? 9.383 16.011 12.752 1.00 61.62 266 ASN A CA 1
ATOM 2193 C C . ASN A 1 266 ? 10.638 16.323 11.923 1.00 61.62 266 ASN A C 1
ATOM 2195 O O . ASN A 1 266 ? 10.897 15.673 10.918 1.00 61.62 266 ASN A O 1
ATOM 2199 N N . GLY A 1 267 ? 11.375 17.368 12.297 1.00 60.62 267 GLY A N 1
ATOM 2200 C CA . GLY A 1 267 ? 12.540 17.861 11.547 1.00 60.62 267 GLY A CA 1
ATOM 2201 C C . GLY A 1 267 ? 12.221 18.709 10.305 1.00 60.62 267 GLY A C 1
ATOM 2202 O O . GLY A 1 267 ? 13.038 19.544 9.936 1.00 60.62 267 GLY A O 1
ATOM 2203 N N . LEU A 1 268 ? 11.032 18.572 9.704 1.00 65.62 268 LEU A N 1
ATOM 2204 C CA . LEU A 1 268 ? 10.608 19.378 8.544 1.00 65.62 268 LEU A CA 1
ATOM 2205 C C . LEU A 1 268 ? 9.923 20.697 8.927 1.00 65.62 268 LEU A C 1
ATOM 2207 O O . LEU A 1 268 ? 9.979 21.671 8.176 1.00 65.62 268 LEU A O 1
ATOM 2211 N N . HIS A 1 269 ? 9.295 20.756 10.103 1.00 68.19 269 HIS A N 1
ATOM 2212 C CA . HIS A 1 269 ? 8.634 21.959 10.599 1.00 68.19 269 HIS A CA 1
ATOM 2213 C C . HIS A 1 269 ? 9.147 22.351 11.991 1.00 68.19 269 HIS A C 1
ATOM 2215 O O . HIS A 1 269 ? 9.501 21.498 12.820 1.00 68.19 269 HIS A O 1
ATOM 2221 N N . LYS A 1 270 ? 9.164 23.668 12.253 1.00 74.94 270 LYS A N 1
ATOM 2222 C CA . LYS A 1 270 ? 9.399 24.227 13.594 1.00 74.94 270 LYS A CA 1
ATOM 2223 C C . LYS A 1 270 ? 8.400 23.624 14.588 1.00 74.94 270 LYS A C 1
ATOM 2225 O O . LYS A 1 270 ? 7.310 23.228 14.184 1.00 74.94 270 LYS A O 1
ATOM 2230 N N . ALA A 1 271 ? 8.782 23.505 15.860 1.00 73.69 271 ALA A N 1
ATOM 2231 C CA . ALA A 1 271 ? 8.005 22.779 16.870 1.00 73.69 271 ALA A CA 1
ATOM 2232 C C . ALA A 1 271 ? 6.546 23.262 16.991 1.00 73.69 271 ALA A C 1
ATOM 2234 O O . ALA A 1 271 ? 5.643 22.437 17.078 1.00 73.69 271 ALA A O 1
ATOM 2235 N N . ASP A 1 272 ? 6.330 24.572 16.894 1.00 75.38 272 ASP A N 1
ATOM 2236 C CA . ASP A 1 272 ? 5.038 25.275 16.886 1.00 75.38 272 ASP A CA 1
ATOM 2237 C C . ASP A 1 272 ? 4.185 25.017 15.630 1.00 75.38 272 ASP A C 1
ATOM 2239 O O . ASP A 1 272 ? 2.985 25.267 15.626 1.00 75.38 272 ASP A O 1
ATOM 2243 N N . LYS A 1 273 ? 4.794 24.495 14.562 1.00 73.56 273 LYS A N 1
ATOM 2244 C CA . LYS A 1 273 ? 4.149 24.180 13.277 1.00 73.56 273 LYS A CA 1
ATOM 2245 C C . LYS A 1 273 ? 3.923 22.683 13.068 1.00 73.56 273 LYS A C 1
ATOM 2247 O O . LYS A 1 273 ? 3.496 22.263 11.993 1.00 73.56 273 LYS A O 1
ATOM 2252 N N . ARG A 1 274 ? 4.256 21.848 14.055 1.00 76.38 274 ARG A N 1
ATOM 2253 C CA . ARG A 1 274 ? 4.040 20.398 13.976 1.00 76.38 274 ARG A CA 1
ATOM 2254 C C . ARG A 1 274 ? 2.584 20.089 14.298 1.00 76.38 274 ARG A C 1
ATOM 2256 O O . ARG A 1 274 ? 2.040 20.598 15.266 1.00 76.38 274 ARG A O 1
ATOM 2263 N N . CYS A 1 275 ? 1.978 19.168 13.557 1.00 75.81 275 CYS A N 1
ATOM 2264 C CA . CYS A 1 275 ? 0.620 18.692 13.832 1.00 75.81 275 CYS A CA 1
ATOM 2265 C C . CYS A 1 275 ? 0.558 17.650 14.970 1.00 75.81 275 CYS A C 1
ATOM 2267 O O . CYS A 1 275 ? -0.308 16.781 14.959 1.00 75.81 275 CYS A O 1
ATOM 2269 N N . GLY A 1 276 ? 1.516 17.648 15.900 1.00 78.38 276 GLY A N 1
ATOM 2270 C CA . GLY A 1 276 ? 1.557 16.688 17.002 1.00 78.38 276 GLY A CA 1
ATOM 2271 C C . GLY A 1 276 ? 0.935 17.264 18.273 1.00 78.38 276 GLY A C 1
ATOM 2272 O O . GLY A 1 276 ? 1.199 18.419 18.596 1.00 78.38 276 GLY A O 1
ATOM 2273 N N . LYS A 1 277 ? 0.158 16.467 19.014 1.00 82.88 277 LYS A N 1
ATOM 2274 C CA . LYS A 1 277 ? -0.362 16.827 20.344 1.00 82.88 277 LYS A CA 1
ATOM 2275 C C . LYS A 1 277 ? 0.302 15.947 21.398 1.00 82.88 277 LYS A C 1
ATOM 2277 O O . LYS A 1 277 ? 0.353 14.730 21.243 1.00 82.88 277 LYS A O 1
ATOM 2282 N N . TRP A 1 278 ? 0.824 16.558 22.459 1.00 85.69 278 TRP A N 1
ATOM 2283 C CA . TRP A 1 278 ? 1.280 15.802 23.623 1.00 85.69 278 TRP A CA 1
ATOM 2284 C C . TRP A 1 278 ? 0.073 15.289 24.402 1.00 85.69 278 TRP A C 1
ATOM 2286 O O . TRP A 1 278 ? -0.806 16.070 24.759 1.00 85.69 278 TRP A O 1
ATOM 2296 N N . LEU A 1 279 ? 0.062 13.988 24.650 1.00 87.56 279 LEU A N 1
ATOM 2297 C CA . LEU A 1 279 ? -0.915 13.292 25.470 1.00 87.56 279 LEU A CA 1
ATOM 2298 C C . LEU A 1 279 ? -0.194 12.713 26.684 1.00 87.56 279 LEU A C 1
ATOM 2300 O O . LEU A 1 279 ? 0.939 12.233 26.559 1.00 87.56 279 LEU A O 1
ATOM 2304 N N . ASP A 1 280 ? -0.849 12.774 27.834 1.00 90.00 280 ASP A N 1
ATOM 2305 C CA . ASP A 1 280 ? -0.491 11.960 28.987 1.00 90.00 280 ASP A CA 1
ATOM 2306 C C . ASP A 1 280 ? -1.381 10.721 28.964 1.00 90.00 280 ASP A C 1
ATOM 2308 O O . ASP A 1 280 ? -2.601 10.833 28.855 1.00 90.00 280 ASP A O 1
ATOM 2312 N N . ILE A 1 281 ? -0.762 9.547 28.969 1.00 91.75 281 ILE A N 1
ATOM 2313 C CA . ILE A 1 281 ? -1.469 8.276 29.035 1.00 91.75 281 ILE A CA 1
ATOM 2314 C C . ILE A 1 281 ? -0.894 7.569 30.253 1.00 91.75 281 ILE A C 1
ATOM 2316 O O . ILE A 1 281 ? 0.169 6.961 30.146 1.00 91.75 281 ILE A O 1
ATOM 2320 N N . HIS A 1 282 ? -1.542 7.694 31.412 1.00 88.81 282 HIS A N 1
ATOM 2321 C CA . HIS A 1 282 ? -1.115 7.066 32.675 1.00 88.81 282 HIS A CA 1
ATOM 2322 C C . HIS A 1 282 ? 0.352 7.366 33.031 1.00 88.81 282 HIS A C 1
ATOM 2324 O O . HIS A 1 282 ? 1.162 6.465 33.248 1.00 88.81 282 HIS A O 1
ATOM 2330 N N . GLY A 1 283 ? 0.729 8.648 33.010 1.00 87.25 283 GLY A N 1
ATOM 2331 C CA . GLY A 1 283 ? 2.083 9.116 33.325 1.00 87.25 283 GLY A CA 1
ATOM 2332 C C . GLY A 1 283 ? 3.102 8.927 32.196 1.00 87.25 283 GLY A C 1
ATOM 2333 O O . GLY A 1 283 ? 4.228 9.425 32.277 1.00 87.25 283 GLY A O 1
ATOM 2334 N N . ALA A 1 284 ? 2.730 8.248 31.105 1.00 88.19 284 ALA A N 1
ATOM 2335 C CA . ALA A 1 284 ? 3.558 8.131 29.914 1.00 88.19 284 ALA A CA 1
ATOM 2336 C C . ALA A 1 284 ? 3.227 9.248 28.917 1.00 88.19 284 ALA A C 1
ATOM 2338 O O . ALA A 1 284 ? 2.225 9.208 28.200 1.00 88.19 284 ALA A O 1
ATOM 2339 N N . ARG A 1 285 ? 4.126 10.230 28.803 1.00 88.31 285 ARG A N 1
ATOM 2340 C CA . ARG A 1 285 ? 3.985 11.322 27.833 1.00 88.31 285 ARG A CA 1
ATOM 2341 C C . ARG A 1 285 ? 4.273 10.834 26.405 1.00 88.31 285 ARG A C 1
ATOM 2343 O O . ARG A 1 285 ? 5.336 10.260 26.132 1.00 88.31 285 ARG A O 1
ATOM 2350 N N . ARG A 1 286 ? 3.342 11.064 25.472 1.00 86.00 286 ARG A N 1
ATOM 2351 C CA . ARG A 1 286 ? 3.426 10.629 24.061 1.00 86.00 286 ARG A CA 1
ATOM 2352 C C . ARG A 1 286 ? 3.027 11.744 23.093 1.00 86.00 286 ARG A C 1
ATOM 2354 O O . ARG A 1 286 ? 2.086 12.482 23.353 1.00 86.00 286 ARG A O 1
ATOM 2361 N N . LEU A 1 287 ? 3.735 11.873 21.967 1.00 82.31 287 LEU A N 1
ATOM 2362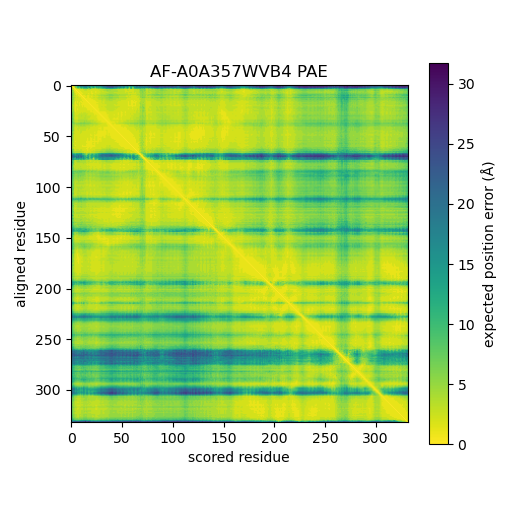 C CA . LEU A 1 287 ? 3.415 12.849 20.917 1.00 82.31 287 LEU A CA 1
ATOM 2363 C C . LEU A 1 287 ? 2.525 12.199 19.853 1.00 82.31 287 LEU A C 1
ATOM 2365 O O . LEU A 1 287 ? 3.033 11.586 18.917 1.00 82.31 287 LEU A O 1
ATOM 2369 N N . ALA A 1 288 ? 1.210 12.340 19.973 1.00 83.88 288 ALA A N 1
ATOM 2370 C CA . ALA A 1 288 ? 0.269 11.784 19.007 1.00 83.88 288 ALA A CA 1
ATOM 2371 C C . ALA A 1 288 ? 0.176 12.632 17.737 1.00 83.88 288 ALA A C 1
ATOM 2373 O O . ALA A 1 288 ? 0.293 13.859 17.770 1.00 83.88 288 ALA A O 1
ATOM 2374 N N . SER A 1 289 ? -0.057 11.979 16.602 1.00 81.94 289 SER A N 1
ATOM 2375 C CA . SER A 1 289 ? -0.333 12.644 15.334 1.00 81.94 289 SER A CA 1
ATOM 2376 C C . SER A 1 289 ? -1.771 13.131 15.257 1.00 81.94 289 SER A C 1
ATOM 2378 O O . SER A 1 289 ? -2.706 12.348 15.390 1.00 81.94 289 SER A O 1
ATOM 2380 N N . MET A 1 290 ? -1.952 14.417 14.955 1.00 79.62 290 MET A N 1
ATOM 2381 C CA . MET A 1 290 ? -3.281 14.978 14.703 1.00 79.62 290 MET A CA 1
ATOM 2382 C C . MET A 1 290 ? -3.710 14.854 13.242 1.00 79.62 290 MET A C 1
ATOM 2384 O O . MET A 1 290 ? -4.900 14.936 12.961 1.00 79.62 290 MET A O 1
ATOM 2388 N N . CYS A 1 291 ? -2.773 14.653 12.306 1.00 76.00 291 CYS A N 1
ATOM 2389 C CA . CYS A 1 291 ? -3.117 14.410 10.901 1.00 76.00 291 CYS A CA 1
ATOM 2390 C C . CYS A 1 291 ? -3.492 12.949 10.618 1.00 76.00 291 CYS A C 1
ATOM 2392 O O . CYS A 1 291 ? -4.179 12.689 9.638 1.00 76.00 291 CYS A O 1
ATOM 2394 N N . HIS A 1 292 ? -3.057 12.017 11.471 1.00 80.44 292 HIS A N 1
ATOM 2395 C CA . HIS A 1 292 ? -3.426 10.601 11.419 1.00 80.44 292 HIS A CA 1
ATOM 2396 C C . HIS A 1 292 ? -3.724 10.102 12.847 1.00 80.44 292 HIS A C 1
ATOM 2398 O O . HIS A 1 292 ? -2.904 9.387 13.423 1.00 80.44 292 HIS A O 1
ATOM 2404 N N . PRO A 1 293 ? -4.849 10.536 13.449 1.00 87.75 293 PRO A N 1
ATOM 2405 C CA . PRO A 1 293 ? -5.242 10.190 14.818 1.00 87.75 293 PRO A CA 1
ATOM 2406 C C . PRO A 1 293 ? -5.657 8.717 14.920 1.00 87.75 293 PRO A C 1
ATOM 2408 O O . PRO A 1 293 ? -6.834 8.365 14.809 1.00 87.75 293 PRO A O 1
ATOM 2411 N N . ALA A 1 294 ? -4.662 7.855 15.098 1.00 91.62 294 ALA A N 1
ATOM 2412 C CA . ALA A 1 294 ? -4.834 6.415 15.101 1.00 91.62 294 ALA A CA 1
ATOM 2413 C C . ALA A 1 294 ? -3.953 5.720 16.140 1.00 91.62 294 ALA A C 1
ATOM 2415 O O . ALA A 1 294 ? -2.917 6.243 16.560 1.00 91.62 294 ALA A O 1
ATOM 2416 N N . ILE A 1 295 ? -4.355 4.508 16.504 1.00 92.31 295 ILE A N 1
ATOM 2417 C CA . ILE A 1 295 ? -3.540 3.546 17.238 1.00 92.31 295 ILE A CA 1
ATOM 2418 C C . ILE A 1 295 ? -3.164 2.425 16.266 1.00 92.31 295 ILE A C 1
ATOM 2420 O O . ILE A 1 295 ? -4.011 1.892 15.547 1.00 92.31 295 ILE A O 1
ATOM 2424 N N . SER A 1 296 ? -1.877 2.109 16.194 1.00 89.56 296 SER A N 1
ATOM 2425 C CA . SER A 1 296 ? -1.309 1.080 15.332 1.00 89.56 296 SER A CA 1
ATOM 2426 C C . SER A 1 296 ? 0.041 0.625 15.873 1.00 89.56 296 SER A C 1
ATOM 2428 O O . SER A 1 296 ? 0.836 1.426 16.361 1.00 89.56 296 SER A O 1
ATOM 2430 N N . LYS A 1 297 ? 0.362 -0.656 15.689 1.00 85.25 297 LYS A N 1
ATOM 2431 C CA . LYS A 1 297 ? 1.713 -1.169 15.946 1.00 85.25 297 LYS A CA 1
ATOM 2432 C C . LYS A 1 297 ? 2.762 -0.508 15.038 1.00 85.25 297 LYS A C 1
ATOM 2434 O O . LYS A 1 297 ? 3.942 -0.454 15.385 1.00 85.25 297 LYS A O 1
ATOM 2439 N N . TYR A 1 298 ? 2.348 0.029 13.884 1.00 75.81 298 TYR A N 1
ATOM 2440 C CA . TYR A 1 298 ? 3.259 0.675 12.948 1.00 75.81 298 TYR A CA 1
ATOM 2441 C C . TYR A 1 298 ? 3.767 2.015 13.457 1.00 75.81 298 TYR A C 1
ATOM 2443 O O . TYR A 1 298 ? 3.007 2.929 13.769 1.00 75.81 298 TYR A O 1
ATOM 2451 N N . ARG A 1 299 ? 5.091 2.169 13.413 1.00 69.25 299 ARG A N 1
ATOM 2452 C CA . ARG A 1 299 ? 5.766 3.456 13.545 1.00 69.25 299 ARG A CA 1
ATOM 2453 C C . ARG A 1 299 ? 6.387 3.784 12.196 1.00 69.25 299 ARG A C 1
ATOM 2455 O O . ARG A 1 299 ? 6.989 2.929 11.555 1.00 69.25 299 ARG A O 1
ATOM 2462 N N . ARG A 1 300 ? 6.215 5.019 11.719 1.00 58.41 300 ARG A N 1
ATOM 2463 C CA . ARG A 1 300 ? 6.733 5.419 10.401 1.00 58.41 300 ARG A CA 1
ATOM 2464 C C . ARG A 1 300 ? 8.237 5.157 10.314 1.00 58.41 300 ARG A C 1
ATOM 2466 O O . ARG A 1 300 ? 8.993 5.719 11.100 1.00 58.41 300 ARG A O 1
ATOM 2473 N N . GLY A 1 301 ? 8.641 4.346 9.337 1.00 56.84 301 GLY A N 1
ATOM 2474 C CA . GLY A 1 301 ? 10.031 3.919 9.150 1.00 56.84 301 GLY A CA 1
ATOM 2475 C C . GLY A 1 301 ? 10.364 2.558 9.770 1.00 56.84 301 GLY A C 1
ATOM 2476 O O . GLY A 1 301 ? 11.439 2.032 9.495 1.00 56.84 301 GLY A O 1
ATOM 2477 N N . THR A 1 302 ? 9.459 1.952 10.547 1.00 64.00 302 THR A N 1
ATOM 2478 C CA . THR A 1 302 ? 9.601 0.565 11.003 1.00 64.00 302 THR A CA 1
ATOM 2479 C C . THR A 1 302 ? 9.417 -0.371 9.816 1.00 64.00 302 THR A C 1
ATOM 2481 O O . THR A 1 302 ? 8.361 -0.392 9.185 1.00 64.00 302 THR A O 1
ATOM 2484 N N . ARG A 1 303 ? 10.485 -1.108 9.492 1.00 54.09 303 ARG A N 1
ATOM 2485 C CA . ARG A 1 303 ? 10.599 -1.898 8.259 1.00 54.09 303 ARG A CA 1
ATOM 2486 C C . ARG A 1 303 ? 9.880 -3.253 8.324 1.00 54.09 303 ARG A C 1
ATOM 2488 O O . ARG A 1 303 ? 9.606 -3.797 7.269 1.00 54.09 303 ARG A O 1
ATOM 2495 N N . ASN A 1 304 ? 9.537 -3.753 9.514 1.00 56.94 304 ASN A N 1
ATOM 2496 C CA . ASN A 1 304 ? 8.781 -4.993 9.711 1.00 56.94 304 ASN A CA 1
ATOM 2497 C C . ASN A 1 304 ? 7.990 -4.942 11.020 1.00 56.94 304 ASN A C 1
ATOM 2499 O O . ASN A 1 304 ? 8.561 -4.702 12.084 1.00 56.94 304 ASN A O 1
ATOM 2503 N N . LEU A 1 305 ? 6.686 -5.193 10.946 1.00 69.12 305 LEU A N 1
ATOM 2504 C CA . LEU A 1 305 ? 5.852 -5.435 12.117 1.00 69.12 305 LEU A CA 1
ATOM 2505 C C . LEU A 1 305 ? 5.419 -6.884 12.061 1.00 69.12 305 LEU A C 1
ATOM 2507 O O . LEU A 1 305 ? 4.557 -7.239 11.266 1.00 69.12 305 LEU A O 1
ATOM 2511 N N . ALA A 1 306 ? 6.013 -7.721 12.898 1.00 80.06 306 ALA A N 1
ATOM 2512 C CA . ALA A 1 306 ? 5.431 -9.026 13.145 1.00 80.06 306 ALA A CA 1
ATOM 2513 C C . ALA A 1 306 ? 4.224 -8.811 14.058 1.00 80.06 306 ALA A C 1
ATOM 2515 O O . ALA A 1 306 ? 4.400 -8.496 15.236 1.00 80.06 306 ALA A O 1
ATOM 2516 N N . TYR A 1 307 ? 3.016 -8.894 13.506 1.00 88.75 307 TYR A N 1
ATOM 2517 C CA . TYR A 1 307 ? 1.819 -9.062 14.323 1.00 88.75 307 TYR A CA 1
ATOM 2518 C C . TYR A 1 307 ? 1.837 -10.464 14.947 1.00 88.75 307 TYR A C 1
ATOM 2520 O O . TYR A 1 307 ? 2.292 -11.426 14.320 1.00 88.75 307 TYR A O 1
ATOM 2528 N N . LEU A 1 308 ? 1.398 -10.547 16.195 1.00 91.94 308 LEU A N 1
ATOM 2529 C CA . LEU A 1 308 ? 1.169 -11.778 16.944 1.00 91.94 308 LEU A CA 1
ATOM 2530 C C . LEU A 1 308 ? -0.334 -11.947 17.184 1.00 91.94 308 LEU A C 1
ATOM 2532 O O . LEU A 1 308 ? -1.086 -10.980 17.043 1.00 91.94 308 LEU A O 1
ATOM 2536 N N . ASP A 1 309 ? -0.761 -13.142 17.580 1.00 94.50 309 ASP A N 1
ATOM 2537 C CA . ASP A 1 309 ? -2.169 -13.420 17.888 1.00 94.50 309 ASP A CA 1
ATOM 2538 C C . ASP A 1 309 ? -2.704 -12.457 18.960 1.00 94.50 309 ASP A C 1
ATOM 2540 O O . ASP A 1 309 ? -3.803 -11.911 18.828 1.00 94.50 309 ASP A O 1
ATOM 2544 N N . GLU A 1 310 ? -1.891 -12.146 19.978 1.00 93.38 310 GLU A N 1
ATOM 2545 C CA . GLU A 1 310 ? -2.267 -11.201 21.032 1.00 93.38 310 GLU A CA 1
ATOM 2546 C C . GLU A 1 310 ? -2.473 -9.780 20.485 1.00 93.38 310 GLU A C 1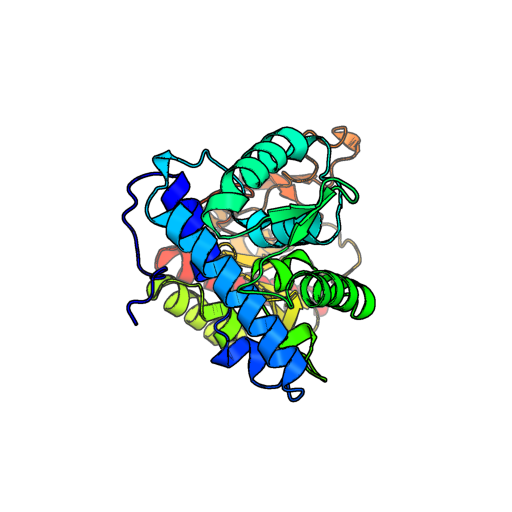
ATOM 2548 O O . GLU A 1 310 ? -3.360 -9.059 20.943 1.00 93.38 310 GLU A O 1
ATOM 2553 N N . ASP A 1 311 ? -1.707 -9.364 19.467 1.00 93.31 311 ASP A N 1
ATOM 2554 C CA . ASP A 1 311 ? -1.921 -8.060 18.830 1.00 93.31 311 ASP A CA 1
ATOM 2555 C C . ASP A 1 311 ? -3.281 -7.998 18.136 1.00 93.31 311 ASP A C 1
ATOM 2557 O O . ASP A 1 311 ? -3.950 -6.965 18.184 1.00 93.31 311 ASP A O 1
ATOM 2561 N N . ILE A 1 312 ? -3.684 -9.081 17.469 1.00 95.38 312 ILE A N 1
ATOM 2562 C CA . ILE A 1 312 ? -4.961 -9.138 16.753 1.00 95.38 312 ILE A CA 1
ATOM 2563 C C . ILE A 1 312 ? -6.123 -9.091 17.740 1.00 95.38 312 ILE A C 1
ATOM 2565 O O . ILE A 1 312 ? -7.048 -8.297 17.550 1.00 95.38 312 ILE A O 1
ATOM 2569 N N . GLN A 1 313 ? -6.023 -9.826 18.848 1.00 95.25 313 GLN A N 1
ATOM 2570 C CA . GLN A 1 313 ? -6.993 -9.752 19.940 1.00 95.25 313 GLN A CA 1
ATOM 2571 C C . GLN A 1 313 ? -7.087 -8.330 20.512 1.00 95.25 313 GLN A C 1
ATOM 2573 O O . GLN A 1 313 ? -8.184 -7.776 20.614 1.00 95.25 313 GLN A O 1
ATOM 2578 N N . MET A 1 314 ? -5.954 -7.681 20.801 1.00 94.88 314 MET A N 1
ATOM 2579 C CA . MET A 1 314 ? -5.936 -6.298 21.298 1.00 94.88 314 MET A CA 1
ATOM 2580 C C . MET A 1 314 ? -6.515 -5.302 20.287 1.00 94.88 314 MET A C 1
ATOM 2582 O O . MET A 1 314 ? -7.247 -4.383 20.660 1.00 94.88 314 MET A O 1
ATOM 2586 N N . LEU A 1 315 ? -6.253 -5.485 18.991 1.00 95.56 315 LEU A N 1
ATOM 2587 C CA . LEU A 1 315 ? -6.854 -4.671 17.933 1.00 95.56 315 LEU A CA 1
ATOM 2588 C C . LEU A 1 315 ? -8.376 -4.823 17.886 1.00 95.56 315 LEU A C 1
ATOM 2590 O O . LEU A 1 315 ? -9.070 -3.814 17.758 1.00 95.56 315 LEU A O 1
ATOM 2594 N N . MET A 1 316 ? -8.908 -6.038 18.037 1.00 96.81 316 MET A N 1
ATOM 2595 C CA . MET A 1 316 ? -10.355 -6.261 18.138 1.00 96.81 316 MET A CA 1
ATOM 2596 C C . MET A 1 316 ? -10.963 -5.582 19.367 1.00 96.81 316 MET A C 1
ATOM 2598 O O . MET A 1 316 ? -11.991 -4.913 19.252 1.00 96.81 316 MET A O 1
ATOM 2602 N N . ARG A 1 317 ? -10.295 -5.662 20.524 1.00 95.31 317 ARG A N 1
ATOM 2603 C CA . ARG A 1 317 ? -10.710 -4.945 21.745 1.00 95.31 317 ARG A CA 1
ATOM 2604 C C . ARG A 1 317 ? -10.756 -3.434 21.517 1.00 95.31 317 ARG A C 1
ATOM 2606 O O . ARG A 1 317 ? -11.728 -2.770 21.872 1.00 95.31 317 ARG A O 1
ATOM 2613 N N . MET A 1 318 ? -9.740 -2.881 20.857 1.00 95.50 318 MET A N 1
ATOM 2614 C CA . MET A 1 318 ? -9.709 -1.463 20.480 1.00 95.50 318 MET A CA 1
ATOM 2615 C C . MET A 1 318 ? -10.807 -1.084 19.487 1.00 95.50 318 MET A C 1
ATOM 2617 O O . MET A 1 318 ? -11.323 0.033 19.559 1.00 95.50 318 MET A O 1
ATOM 2621 N N . ILE A 1 319 ? -11.188 -1.991 18.585 1.00 97.44 319 ILE A N 1
ATOM 2622 C CA . ILE A 1 319 ? -12.349 -1.804 17.713 1.00 97.44 319 ILE A CA 1
ATOM 2623 C C . ILE A 1 319 ? -13.627 -1.678 18.548 1.00 97.44 319 ILE A C 1
ATOM 2625 O O . ILE A 1 319 ? -14.401 -0.757 18.309 1.00 97.44 319 ILE A O 1
ATOM 2629 N N . ASP A 1 320 ? -13.835 -2.520 19.559 1.00 97.44 320 ASP A N 1
ATOM 2630 C CA . ASP A 1 320 ? -15.023 -2.418 20.417 1.00 97.44 320 ASP A CA 1
ATOM 2631 C C . ASP A 1 320 ? -15.081 -1.091 21.175 1.00 97.44 320 ASP A C 1
ATOM 2633 O O . ASP A 1 320 ? -16.096 -0.395 21.143 1.00 97.44 320 ASP A O 1
ATOM 2637 N N . ILE A 1 321 ? -13.965 -0.679 21.775 1.00 97.38 321 ILE A N 1
ATOM 2638 C CA . ILE A 1 321 ? -13.851 0.620 22.460 1.00 97.38 321 ILE A CA 1
ATOM 2639 C C . ILE A 1 321 ? -14.140 1.761 21.496 1.00 97.38 321 ILE A C 1
ATOM 2641 O O . ILE A 1 321 ? -14.835 2.721 21.837 1.00 97.38 321 ILE A O 1
ATOM 2645 N N . ARG A 1 322 ? -13.633 1.648 20.265 1.00 96.81 322 ARG A N 1
ATOM 2646 C CA . ARG A 1 322 ? -13.887 2.628 19.221 1.00 96.81 322 ARG A CA 1
ATOM 2647 C C . ARG A 1 322 ? -15.380 2.743 18.911 1.00 96.81 322 ARG A C 1
ATOM 2649 O O . ARG A 1 322 ? -15.884 3.855 18.761 1.00 96.81 322 ARG A O 1
ATOM 2656 N N . LEU A 1 323 ? -16.086 1.624 18.817 1.00 97.38 323 LEU A N 1
ATOM 2657 C CA . LEU A 1 323 ? -17.524 1.614 18.561 1.00 97.38 323 LEU A CA 1
ATOM 2658 C C . LEU A 1 323 ? -18.303 2.272 19.701 1.00 97.38 323 LEU A C 1
ATOM 2660 O O . LEU A 1 323 ? -19.107 3.165 19.436 1.00 97.38 323 LEU A O 1
ATOM 2664 N N . VAL A 1 324 ? -17.986 1.926 20.953 1.00 97.06 324 VAL A N 1
ATOM 2665 C CA . VAL A 1 324 ? -18.588 2.550 22.145 1.00 97.06 324 VAL A CA 1
ATOM 2666 C C . VAL A 1 324 ? -18.348 4.060 22.151 1.00 97.06 324 VAL A C 1
ATOM 2668 O O . VAL A 1 324 ? -19.268 4.843 22.382 1.00 97.06 324 VAL A O 1
ATOM 2671 N N . GLN A 1 325 ? -17.128 4.495 21.829 1.00 96.50 325 GLN A N 1
ATOM 2672 C CA . GLN A 1 325 ? -16.794 5.912 21.731 1.00 96.50 325 GLN A CA 1
ATOM 2673 C C . GLN A 1 325 ? -17.665 6.640 20.691 1.00 96.50 325 GLN A C 1
ATOM 2675 O O . GLN A 1 325 ? -18.131 7.751 20.950 1.00 96.50 325 GLN A O 1
ATOM 2680 N N . VAL A 1 326 ? -17.882 6.033 19.519 1.00 96.31 326 VAL A N 1
ATOM 2681 C CA . VAL A 1 326 ? -18.737 6.599 18.462 1.00 96.31 326 VAL A CA 1
ATOM 2682 C C . VAL A 1 326 ? -20.204 6.619 18.891 1.00 96.31 326 VAL A C 1
ATOM 2684 O O . VAL A 1 326 ? -20.890 7.611 18.654 1.00 96.31 326 VAL A O 1
ATOM 2687 N N . ASP A 1 327 ? -20.684 5.562 19.542 1.00 96.88 327 ASP A N 1
ATOM 2688 C CA . ASP A 1 327 ? -22.061 5.483 20.033 1.00 96.88 327 ASP A CA 1
ATOM 2689 C C . ASP A 1 327 ? -22.348 6.556 21.084 1.00 96.88 327 ASP A C 1
ATOM 2691 O O . ASP A 1 327 ? -23.310 7.310 20.934 1.00 96.88 327 ASP A O 1
ATOM 2695 N N . ASN A 1 328 ? -21.463 6.703 22.071 1.00 94.94 328 ASN A N 1
ATOM 2696 C CA . ASN A 1 328 ? -21.570 7.729 23.107 1.00 94.94 328 ASN A CA 1
ATOM 2697 C C . ASN A 1 328 ? -21.510 9.149 22.528 1.00 94.94 328 ASN A C 1
ATOM 2699 O O . ASN A 1 328 ? -22.190 10.044 23.021 1.00 94.94 328 ASN A O 1
ATOM 2703 N N . PHE A 1 329 ? -20.725 9.364 21.468 1.00 93.50 329 PHE A N 1
ATOM 2704 C CA . PHE A 1 329 ? -20.632 10.666 20.806 1.00 93.50 329 PHE A CA 1
ATOM 2705 C C . PHE A 1 329 ? -21.926 11.087 20.099 1.00 93.50 329 PHE A C 1
ATOM 2707 O O . PHE A 1 329 ? -22.200 12.277 20.028 1.00 93.50 329 PHE A O 1
ATOM 2714 N N . PHE A 1 330 ? -22.703 10.137 19.574 1.00 92.56 330 PHE A N 1
ATOM 2715 C CA . PHE A 1 330 ? -23.982 10.431 18.916 1.00 92.56 330 PHE A CA 1
ATOM 2716 C C . PHE A 1 330 ? -25.197 10.348 19.850 1.00 92.56 330 PHE A C 1
ATOM 2718 O O . PHE A 1 330 ? -26.297 10.705 19.430 1.00 92.56 330 PHE A O 1
ATOM 2725 N N . ALA A 1 331 ? -25.027 9.821 21.065 1.00 88.94 331 ALA A N 1
ATOM 2726 C CA . ALA A 1 331 ? -26.088 9.723 22.065 1.00 88.94 331 ALA A CA 1
ATOM 2727 C C . ALA A 1 331 ? -26.224 10.987 22.934 1.00 88.94 331 ALA A C 1
ATOM 2729 O O . ALA A 1 331 ? -27.308 11.234 23.462 1.00 88.94 331 ALA A O 1
ATOM 2730 N N . GLY A 1 332 ? -25.137 11.749 23.095 1.00 65.81 332 GLY A N 1
ATOM 2731 C CA . GLY A 1 332 ? -25.143 13.096 23.679 1.00 65.81 332 GLY A CA 1
ATOM 2732 C C . GLY A 1 332 ? -25.323 14.169 22.618 1.00 65.81 332 GLY A C 1
ATOM 2733 O O . GLY A 1 332 ? -25.787 15.264 23.003 1.00 65.81 332 GLY A O 1
#

Mean predicted aligned error: 6.01 Å

Sequence (332 aa):
MTMLFNPNQTEFTSDVQRIIWQFGTHIVPPEVSLADVEDEETREGCMQIYDCTMEILADMYNHPEEYKEHPCWSVGGYLLLAVSGGKPMKKHSVIYADFLQRLPRFGFVCHEDTGVWSNDRYPLLGEYLPRLEELAKTRKQNMGGYFGRLDFRLFAPRIKLTMEDLLRPLSDRDRVYALEIHNYAVSKGMKMEMKDPYMFRYTYKKIYSVELHNNPFRVMVIYQLNNGKHVYDQFERFLANAEQQPDADELVRYIQGGIWVCTGCNGLHKADKRCGKWLDIHGARRLASMCHPAISKYRRGTRNLAYLDEDIQMLMRMIDIRLVQVDNFFAG

Foldseek 3Di:
DPLLQAQADDDAPDPQLVLLSLLSLLADDLCQLCVQQDDPVLSLLLVLLVVLLVVVSSCCNVCVVLPDSDNNLCSLVLLQCQQAVHDDDPVCRVVSVSVVVCVVVSQWDQDPVRRHIAHPVNRSSSPNSVVLVVLCVVVVADCSLCSSRSRNCSNGPDDDDDVCSLLRSHHPVLNVLSVLVVVLLVVVVWDWDDDHRSKIWTDDPNHTAWIFHVSPTKIWGAQALDDPDHDPCSVVLLLVLLCPDPPSVVLLVQQLQFAAAPPVCPPVPDPVPAQWDWDQRPNRTGTHHPVGGTGMNDYVPPPDDDDDPVNSVSVSVSSVSSNVSNVVVVVD

pLDDT: mean 88.5, std 9.95, range [38.31, 98.5]

Solvent-accessible surface area (backbone atoms only — not comparable to full-atom values): 18793 Å² total; per-residue (Å²): 131,83,69,87,45,53,48,74,68,86,83,64,98,42,72,40,24,45,52,38,38,62,47,51,26,50,44,45,55,63,81,65,20,42,65,67,44,81,56,65,68,61,47,50,26,52,47,41,47,47,54,57,51,49,53,53,51,48,50,44,48,76,42,30,87,82,45,68,93,61,69,62,75,38,51,66,58,50,49,37,26,36,35,67,48,51,80,71,58,80,96,41,42,70,61,50,54,55,51,59,73,48,38,53,83,78,56,37,46,74,41,82,94,67,60,26,38,47,29,86,93,36,68,42,42,57,58,41,44,56,47,53,54,50,42,23,60,75,69,72,46,65,49,74,55,30,58,58,14,57,38,49,34,74,73,17,95,68,75,81,86,53,72,64,64,37,39,64,44,39,23,70,69,54,35,52,52,52,49,51,53,48,53,50,44,46,74,72,67,31,47,78,45,77,79,49,81,56,27,44,34,28,26,45,98,89,27,56,39,38,36,43,36,48,87,67,68,42,57,33,44,31,52,45,85,46,90,84,58,89,61,78,65,34,61,59,52,40,48,56,50,41,63,70,40,98,57,21,75,60,52,51,53,49,47,70,74,13,49,24,55,51,60,83,38,55,90,77,39,60,80,93,68,33,61,51,46,83,41,76,54,93,88,44,76,42,55,33,15,65,89,56,44,30,37,20,86,64,49,95,84,66,89,74,75,85,81,49,73,66,52,54,53,52,50,52,53,50,50,52,33,45,50,50,41,54,51,56,64,73,73,108